Protein AF-A0A378WKS8-F1 (afdb_monomer_lite)

Structure (mmCIF, N/CA/C/O backbone):
data_AF-A0A378WKS8-F1
#
_entry.id   AF-A0A378WKS8-F1
#
loop_
_atom_site.group_PDB
_atom_site.id
_atom_site.type_symbol
_atom_site.label_atom_id
_atom_site.label_alt_id
_atom_site.label_comp_id
_atom_site.label_asym_id
_atom_site.label_entity_id
_atom_site.label_seq_id
_atom_site.pdbx_PDB_ins_code
_atom_site.Cartn_x
_atom_site.Cartn_y
_atom_site.Cartn_z
_atom_site.occupancy
_atom_site.B_iso_or_equiv
_atom_site.auth_seq_id
_atom_site.auth_comp_id
_atom_site.auth_asym_id
_atom_site.auth_atom_id
_atom_site.pdbx_PDB_model_num
ATOM 1 N N . MET A 1 1 ? 14.100 -6.208 22.981 1.00 30.91 1 MET A N 1
ATOM 2 C CA . MET A 1 1 ? 13.612 -4.941 22.393 1.00 30.91 1 MET A CA 1
ATOM 3 C C . MET A 1 1 ? 12.521 -5.282 21.388 1.00 30.91 1 MET A C 1
ATOM 5 O O . MET A 1 1 ? 12.824 -5.808 20.328 1.00 30.91 1 MET A O 1
ATOM 9 N N . SER A 1 2 ? 11.255 -5.134 21.785 1.00 36.53 2 SER A N 1
ATOM 10 C CA . SER A 1 2 ? 10.089 -5.521 20.980 1.00 36.53 2 SER A CA 1
ATOM 11 C C . SER A 1 2 ? 9.908 -4.525 19.835 1.00 36.53 2 SER A C 1
ATOM 13 O O . SER A 1 2 ? 9.781 -3.326 20.074 1.00 36.53 2 SER A O 1
ATOM 15 N N . GLY A 1 3 ? 9.984 -5.009 18.596 1.00 44.66 3 GLY A N 1
ATOM 16 C CA . GLY A 1 3 ? 9.942 -4.193 17.388 1.00 44.66 3 GLY A CA 1
ATOM 17 C C . GLY A 1 3 ? 8.570 -3.566 17.157 1.00 44.66 3 GLY A C 1
ATOM 18 O O . GLY A 1 3 ? 7.752 -4.108 16.421 1.00 44.66 3 GLY A O 1
ATOM 19 N N . THR A 1 4 ? 8.330 -2.389 17.729 1.00 55.72 4 THR A N 1
ATOM 20 C CA . THR A 1 4 ? 7.230 -1.506 17.327 1.00 55.72 4 THR A CA 1
ATOM 21 C C . THR A 1 4 ? 7.653 -0.721 16.088 1.00 55.72 4 THR A C 1
ATOM 23 O O . THR A 1 4 ? 7.913 0.479 16.146 1.00 55.72 4 THR A O 1
ATOM 26 N N . GLY A 1 5 ? 7.798 -1.416 14.958 1.00 71.19 5 GLY A N 1
ATOM 27 C CA . GLY A 1 5 ? 7.975 -0.749 13.672 1.00 71.19 5 GLY A CA 1
ATOM 28 C C . GLY A 1 5 ? 6.732 0.082 13.360 1.00 71.19 5 GLY A C 1
ATOM 29 O O . GLY A 1 5 ? 5.616 -0.418 13.483 1.00 71.19 5 GLY A O 1
ATOM 30 N N . HIS A 1 6 ? 6.914 1.346 12.978 1.00 87.19 6 HIS A N 1
ATOM 31 C CA . HIS A 1 6 ? 5.802 2.220 12.611 1.00 87.19 6 HIS A CA 1
ATOM 32 C C . HIS A 1 6 ? 4.971 1.572 11.477 1.00 87.19 6 HIS A C 1
ATOM 34 O O . HIS A 1 6 ? 5.574 1.093 10.511 1.00 87.19 6 HIS A O 1
ATOM 40 N N . PRO A 1 7 ? 3.622 1.579 11.516 1.00 89.38 7 PRO A N 1
ATOM 41 C CA . PRO A 1 7 ? 2.779 0.901 10.514 1.00 89.38 7 PRO A CA 1
ATOM 42 C C . PRO A 1 7 ? 3.073 1.321 9.067 1.00 89.38 7 PRO A C 1
ATOM 44 O O . PRO A 1 7 ? 2.974 0.524 8.132 1.00 89.38 7 PRO A O 1
ATOM 47 N N . LEU A 1 8 ? 3.498 2.576 8.893 1.00 93.31 8 LEU A N 1
ATOM 48 C CA . LEU A 1 8 ? 3.851 3.163 7.598 1.00 93.31 8 LEU A CA 1
ATOM 49 C C . LEU A 1 8 ? 5.317 2.949 7.177 1.00 93.31 8 LEU A C 1
ATOM 51 O O . LEU A 1 8 ? 5.670 3.299 6.057 1.00 93.31 8 LEU A O 1
ATOM 55 N N . ALA A 1 9 ? 6.178 2.367 8.020 1.00 93.19 9 ALA A N 1
ATOM 56 C CA . ALA A 1 9 ? 7.594 2.186 7.686 1.00 93.19 9 ALA A CA 1
ATOM 57 C C . ALA A 1 9 ? 7.777 1.292 6.453 1.00 93.19 9 ALA A C 1
ATOM 59 O O . ALA A 1 9 ? 8.506 1.633 5.530 1.00 93.19 9 ALA A O 1
ATOM 60 N N . TYR A 1 10 ? 7.066 0.167 6.406 1.00 93.38 10 TYR A N 1
ATOM 61 C CA . TYR A 1 10 ? 7.138 -0.761 5.282 1.00 93.38 10 TYR A CA 1
ATOM 62 C C . TYR A 1 10 ? 6.655 -0.174 3.945 1.00 93.38 10 TYR A C 1
ATOM 64 O O . TYR A 1 10 ? 7.429 -0.234 2.991 1.00 93.38 10 TYR A O 1
ATOM 72 N N . PRO A 1 11 ? 5.447 0.423 3.833 1.00 95.06 11 PRO A N 1
ATOM 73 C CA . PRO A 1 11 ? 5.035 1.026 2.569 1.00 95.06 11 PRO A CA 1
ATOM 74 C C . PRO A 1 11 ? 6.003 2.128 2.119 1.00 95.06 11 PRO A C 1
ATOM 76 O O . PRO A 1 11 ? 6.362 2.161 0.946 1.00 95.06 11 PRO A O 1
ATOM 79 N N . VAL A 1 12 ? 6.524 2.949 3.042 1.00 96.69 12 VAL A N 1
ATOM 80 C CA . VAL A 1 12 ? 7.545 3.963 2.719 1.00 96.69 12 VAL A CA 1
ATOM 81 C C . VAL A 1 12 ? 8.835 3.325 2.196 1.00 96.69 12 VAL A C 1
ATOM 83 O O . VAL A 1 12 ? 9.359 3.772 1.179 1.00 96.69 12 VAL A O 1
ATOM 86 N N . LEU A 1 13 ? 9.327 2.252 2.821 1.00 95.69 13 LEU A N 1
ATOM 87 C CA . LEU A 1 13 ? 10.511 1.532 2.340 1.00 95.69 13 LEU A CA 1
ATOM 88 C C . LEU A 1 13 ? 10.299 0.948 0.939 1.00 95.69 13 LEU A C 1
ATOM 90 O O . LEU A 1 13 ? 11.195 1.043 0.106 1.00 95.69 13 LEU A O 1
ATOM 94 N N . THR A 1 14 ? 9.119 0.393 0.644 1.00 96.31 14 THR A N 1
ATOM 95 C CA . THR A 1 14 ? 8.817 -0.099 -0.711 1.00 96.31 14 THR A CA 1
ATOM 96 C C . THR A 1 14 ? 8.705 1.030 -1.738 1.00 96.31 14 THR A C 1
ATOM 98 O O . THR A 1 14 ? 9.142 0.848 -2.871 1.00 96.31 14 THR A O 1
ATOM 101 N N . THR A 1 15 ? 8.203 2.211 -1.347 1.00 97.94 15 THR A N 1
ATOM 102 C CA . THR A 1 15 ? 8.221 3.418 -2.192 1.00 97.94 15 THR A CA 1
ATOM 103 C C . THR A 1 15 ? 9.656 3.813 -2.522 1.00 97.94 15 THR A C 1
ATOM 105 O O . THR A 1 15 ? 9.988 3.984 -3.691 1.00 97.94 15 THR A O 1
ATOM 108 N N . ILE A 1 16 ? 10.525 3.905 -1.510 1.00 97.94 16 ILE A N 1
ATOM 109 C CA . ILE A 1 16 ? 11.945 4.227 -1.704 1.00 97.94 16 ILE A CA 1
ATOM 110 C C . ILE A 1 16 ? 12.606 3.183 -2.608 1.00 97.94 16 ILE A C 1
ATOM 112 O O . ILE A 1 16 ? 13.285 3.552 -3.559 1.00 97.94 16 ILE A O 1
ATOM 116 N N . GLY A 1 17 ? 12.365 1.891 -2.365 1.00 97.31 17 GLY A N 1
ATOM 117 C CA . GLY A 1 17 ? 12.905 0.806 -3.185 1.00 97.31 17 GLY A CA 1
ATOM 118 C C . GLY A 1 17 ? 12.503 0.914 -4.658 1.00 97.31 17 GLY A C 1
ATOM 119 O O . GLY A 1 17 ? 13.363 0.818 -5.530 1.00 97.31 17 GLY A O 1
ATOM 120 N N . ALA A 1 18 ? 11.226 1.185 -4.947 1.00 97.88 18 ALA A N 1
ATOM 121 C CA . ALA A 1 18 ? 10.752 1.381 -6.317 1.00 97.88 18 ALA A CA 1
ATOM 122 C C . ALA A 1 18 ? 11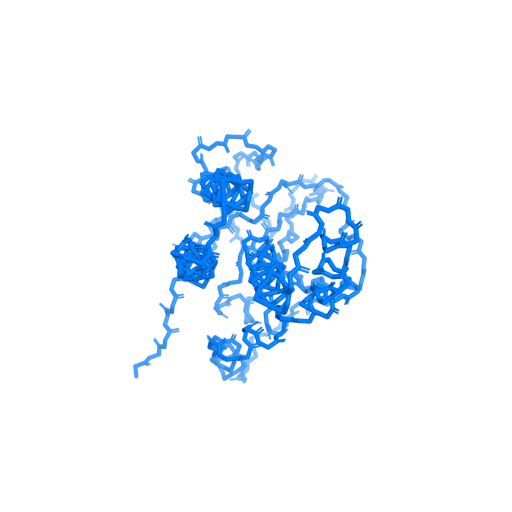.422 2.586 -7.004 1.00 97.88 18 ALA A C 1
ATOM 124 O O . ALA A 1 18 ? 11.809 2.494 -8.169 1.00 97.88 18 ALA A O 1
ATOM 125 N N . LEU A 1 19 ? 11.620 3.692 -6.280 1.00 98.50 19 LEU A N 1
ATOM 126 C CA . LEU A 1 19 ? 12.292 4.885 -6.808 1.00 98.50 19 LEU A CA 1
ATOM 127 C C . LEU A 1 19 ? 13.785 4.654 -7.052 1.00 98.50 19 LEU A C 1
ATOM 129 O O . LEU A 1 19 ? 14.290 5.022 -8.109 1.00 98.50 19 LEU A O 1
ATOM 133 N N . VAL A 1 20 ? 14.480 4.006 -6.114 1.00 98.44 20 VAL A N 1
ATOM 134 C CA . VAL A 1 20 ? 15.895 3.635 -6.268 1.00 98.44 20 VAL A CA 1
ATOM 135 C C . VAL A 1 20 ? 16.080 2.730 -7.481 1.00 98.44 20 VAL A C 1
ATOM 137 O O . VAL A 1 20 ? 17.021 2.928 -8.241 1.00 98.44 20 VAL A O 1
ATOM 140 N N . ILE A 1 21 ? 15.164 1.787 -7.711 1.00 97.94 21 ILE A N 1
ATOM 141 C CA . ILE A 1 21 ? 15.181 0.933 -8.902 1.00 97.94 21 ILE A CA 1
ATOM 142 C C . ILE A 1 21 ? 15.019 1.761 -10.181 1.00 97.94 21 ILE A C 1
ATOM 144 O O . ILE A 1 21 ? 15.776 1.552 -11.125 1.00 97.94 21 ILE A O 1
ATOM 148 N N . CYS A 1 22 ? 14.096 2.729 -10.213 1.00 97.62 22 CYS A N 1
ATOM 149 C CA . CYS A 1 22 ? 13.956 3.615 -11.374 1.00 97.62 22 CYS A CA 1
ATOM 150 C C . CYS A 1 22 ? 15.247 4.411 -11.635 1.00 97.62 22 CYS A C 1
ATOM 152 O O . CYS A 1 22 ? 15.703 4.492 -12.772 1.00 97.62 22 CYS A O 1
ATOM 154 N N . ILE A 1 23 ? 15.871 4.949 -10.582 1.00 97.69 23 ILE A N 1
ATOM 155 C CA . ILE A 1 23 ? 17.130 5.705 -10.674 1.00 97.69 23 ILE A CA 1
ATOM 156 C C . ILE A 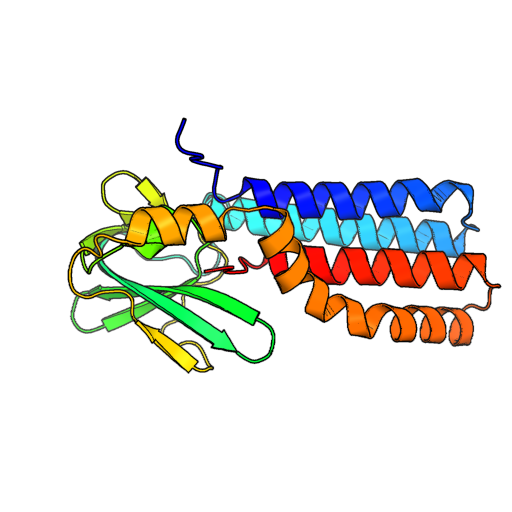1 23 ? 18.285 4.808 -11.138 1.00 97.69 23 ILE A C 1
ATOM 158 O O . ILE A 1 23 ? 19.083 5.228 -11.969 1.00 97.69 23 ILE A O 1
ATOM 162 N N . ALA A 1 24 ? 18.368 3.572 -10.643 1.00 97.50 24 ALA A N 1
ATOM 163 C CA . ALA A 1 24 ? 19.435 2.634 -10.988 1.00 97.50 24 ALA A CA 1
ATOM 164 C C . ALA A 1 24 ? 19.427 2.237 -12.473 1.00 97.50 24 ALA A C 1
ATOM 166 O O . ALA A 1 24 ? 20.484 1.952 -13.031 1.00 97.50 24 ALA A O 1
ATOM 167 N N . TRP A 1 25 ? 18.255 2.241 -13.117 1.00 96.31 25 TRP A N 1
ATOM 168 C CA . TRP A 1 25 ? 18.119 1.949 -14.547 1.00 96.31 25 TRP A CA 1
ATOM 169 C C . TRP A 1 25 ? 18.294 3.170 -15.455 1.00 96.31 25 TRP A C 1
ATOM 171 O O . TRP A 1 25 ? 18.568 2.998 -16.640 1.00 96.31 25 TRP A O 1
ATOM 181 N N . ALA A 1 26 ? 18.204 4.391 -14.919 1.00 95.25 26 ALA A N 1
ATOM 182 C CA . ALA A 1 26 ? 18.303 5.622 -15.703 1.00 95.25 26 ALA A CA 1
ATOM 183 C C . ALA A 1 26 ? 19.601 5.760 -16.535 1.00 95.25 26 ALA A C 1
ATOM 185 O O . ALA A 1 26 ? 19.498 6.202 -17.676 1.00 95.25 26 ALA A O 1
ATOM 186 N N . PRO A 1 27 ? 20.802 5.353 -16.063 1.00 94.94 27 PRO A N 1
ATOM 187 C CA . PRO A 1 27 ? 22.031 5.447 -16.863 1.00 94.94 27 PRO A CA 1
ATOM 188 C C . PRO A 1 27 ? 22.060 4.549 -18.105 1.00 94.94 27 PRO A C 1
ATOM 190 O O . PRO A 1 27 ? 22.881 4.764 -18.992 1.00 94.94 27 PRO A O 1
ATOM 193 N N . PHE A 1 28 ? 21.202 3.527 -18.156 1.00 91.19 28 PHE A N 1
ATOM 194 C CA . PHE A 1 28 ? 21.120 2.573 -19.265 1.00 91.19 28 PHE A CA 1
ATOM 195 C C . PHE A 1 28 ? 19.962 2.882 -20.220 1.00 91.19 28 PHE A C 1
ATOM 197 O O . PHE A 1 28 ? 19.776 2.157 -21.196 1.00 91.19 28 PHE A O 1
ATOM 204 N N . ALA A 1 29 ? 19.176 3.917 -19.915 1.00 91.50 29 ALA A N 1
ATOM 205 C CA . ALA A 1 29 ? 17.964 4.264 -20.630 1.00 91.50 29 ALA A CA 1
ATOM 206 C C . ALA A 1 29 ? 18.247 5.212 -21.805 1.00 91.50 29 ALA A C 1
ATOM 208 O O . ALA A 1 29 ? 18.979 6.193 -21.662 1.00 91.50 29 ALA A O 1
ATOM 209 N N . ASP A 1 30 ? 17.615 4.957 -22.950 1.00 92.12 30 ASP A N 1
ATOM 210 C CA . ASP A 1 30 ? 17.441 5.984 -23.984 1.00 92.12 30 ASP A CA 1
ATOM 211 C C . ASP A 1 30 ? 16.407 7.047 -23.547 1.00 92.12 30 ASP A C 1
ATOM 213 O O . ASP A 1 30 ? 15.859 7.000 -22.442 1.00 92.12 30 ASP A O 1
ATOM 217 N N . SER A 1 31 ? 16.131 8.045 -24.393 1.00 93.25 31 SER A N 1
ATOM 218 C CA . SER A 1 31 ? 15.222 9.142 -24.032 1.00 93.25 31 SER A CA 1
ATOM 219 C C . SER A 1 31 ? 13.783 8.690 -23.764 1.00 93.25 31 SER A C 1
ATOM 221 O O . SER A 1 31 ? 13.120 9.265 -22.900 1.00 93.25 31 SER A O 1
ATOM 223 N N . GLU A 1 32 ? 13.294 7.674 -24.478 1.00 91.31 32 GLU A N 1
ATOM 224 C CA . GLU A 1 32 ? 11.940 7.145 -24.285 1.00 91.31 32 GLU A CA 1
ATOM 225 C C . GLU A 1 32 ? 11.853 6.342 -22.982 1.00 91.31 32 GLU A C 1
ATOM 227 O O . GLU A 1 32 ? 10.963 6.565 -22.156 1.00 91.31 32 GLU A O 1
ATOM 232 N N . GLN A 1 33 ? 12.833 5.472 -22.741 1.00 93.06 33 GLN A N 1
ATOM 233 C CA . GLN A 1 33 ? 12.947 4.696 -21.510 1.00 93.06 33 GLN A CA 1
ATOM 234 C C . GLN A 1 33 ? 13.119 5.606 -20.289 1.00 93.06 33 GLN A C 1
ATOM 236 O O . GLN A 1 33 ? 12.498 5.371 -19.252 1.00 93.06 33 GLN A O 1
ATOM 241 N N . LEU A 1 34 ? 13.896 6.686 -20.401 1.00 95.31 34 LEU A N 1
ATOM 242 C CA . LEU A 1 34 ? 14.075 7.651 -19.319 1.00 95.31 34 LEU A CA 1
ATOM 243 C C . LEU A 1 34 ? 12.765 8.381 -18.998 1.00 95.31 34 LEU A C 1
ATOM 245 O O . LEU A 1 34 ? 12.418 8.532 -17.824 1.00 95.31 34 LEU A O 1
ATOM 249 N N . ALA A 1 35 ? 12.011 8.791 -20.023 1.00 94.75 35 ALA A N 1
ATOM 250 C CA . ALA A 1 35 ? 10.694 9.397 -19.843 1.00 94.75 35 ALA A CA 1
ATOM 251 C C . ALA A 1 35 ? 9.716 8.429 -19.158 1.00 94.75 35 ALA A C 1
ATOM 253 O O . ALA A 1 35 ? 8.982 8.829 -18.252 1.00 94.75 35 ALA A O 1
ATOM 254 N N . MET A 1 36 ? 9.751 7.143 -19.519 1.00 93.56 36 MET A N 1
ATOM 255 C CA . MET A 1 36 ? 8.977 6.105 -18.838 1.00 93.56 36 MET A CA 1
ATOM 256 C C . MET A 1 36 ? 9.384 5.957 -17.366 1.00 93.56 36 MET A C 1
ATOM 258 O O . MET A 1 36 ? 8.512 5.951 -16.496 1.00 93.56 36 MET A O 1
ATOM 262 N N . LEU A 1 37 ? 10.680 5.834 -17.065 1.00 96.94 37 LEU A N 1
ATOM 263 C CA . LEU A 1 37 ? 11.170 5.709 -15.687 1.00 96.94 37 LEU A CA 1
ATOM 264 C C . LEU A 1 37 ? 10.733 6.911 -14.842 1.00 96.94 37 LEU A C 1
ATOM 266 O O . LEU A 1 37 ? 10.263 6.738 -13.715 1.00 96.94 37 LEU A O 1
ATOM 270 N N . ALA A 1 38 ? 10.815 8.119 -15.406 1.00 97.94 38 ALA A N 1
ATOM 271 C CA . ALA A 1 38 ? 10.329 9.337 -14.770 1.00 97.94 38 ALA A CA 1
ATOM 272 C C . ALA A 1 38 ? 8.810 9.297 -14.538 1.00 97.94 38 ALA A C 1
ATOM 274 O O . ALA A 1 38 ? 8.348 9.631 -13.448 1.00 97.94 38 ALA A O 1
ATOM 275 N N . ALA A 1 39 ? 8.024 8.837 -15.516 1.00 97.69 39 ALA A N 1
ATOM 276 C CA . ALA A 1 39 ? 6.578 8.698 -15.372 1.00 97.69 39 ALA A CA 1
ATOM 277 C C . ALA A 1 39 ? 6.201 7.702 -14.261 1.00 97.69 39 ALA A C 1
ATOM 279 O O . ALA A 1 39 ? 5.360 8.014 -13.415 1.00 97.69 39 ALA A O 1
ATOM 280 N N . VAL A 1 40 ? 6.855 6.536 -14.207 1.00 98.06 40 VAL A N 1
ATOM 281 C CA . VAL A 1 40 ? 6.648 5.543 -13.140 1.00 98.06 40 VAL A CA 1
ATOM 282 C C . VAL A 1 40 ? 7.027 6.127 -11.780 1.00 98.06 40 VAL A C 1
ATOM 284 O O . VAL A 1 40 ? 6.236 6.038 -10.840 1.00 98.06 40 VAL A O 1
ATOM 287 N N . ALA A 1 41 ? 8.184 6.787 -11.672 1.00 98.44 41 ALA A N 1
ATOM 288 C CA . ALA A 1 41 ? 8.614 7.440 -10.439 1.00 98.44 41 ALA A CA 1
ATOM 289 C C . ALA A 1 41 ? 7.610 8.510 -9.971 1.00 98.44 41 ALA A C 1
ATOM 291 O O . ALA A 1 41 ? 7.256 8.551 -8.790 1.00 98.44 41 ALA A O 1
ATOM 292 N N . CYS A 1 42 ? 7.079 9.321 -10.890 1.00 98.69 42 CYS A N 1
ATOM 293 C CA . CYS A 1 42 ? 6.025 10.295 -10.607 1.00 98.69 42 CYS A CA 1
ATOM 294 C C . CYS A 1 42 ? 4.748 9.628 -10.086 1.00 98.69 42 CYS A C 1
ATOM 296 O O . CYS A 1 42 ? 4.210 10.062 -9.069 1.00 98.69 42 CYS A O 1
ATOM 298 N N . VAL A 1 43 ? 4.276 8.550 -10.722 1.00 98.56 43 VAL A N 1
ATOM 299 C CA . VAL A 1 43 ? 3.104 7.792 -10.245 1.00 98.56 43 VAL A CA 1
ATOM 300 C C . VAL A 1 43 ? 3.348 7.243 -8.841 1.00 98.56 43 VAL A C 1
ATOM 302 O O . VAL A 1 43 ? 2.489 7.383 -7.967 1.00 98.56 43 VAL A O 1
ATOM 305 N N . VAL A 1 44 ? 4.528 6.664 -8.603 1.00 98.56 44 VAL A N 1
ATOM 306 C CA . VAL A 1 44 ? 4.923 6.126 -7.297 1.00 98.56 44 VAL A CA 1
ATOM 307 C C . VAL A 1 44 ? 4.905 7.215 -6.226 1.00 98.56 44 VAL A C 1
ATOM 309 O O . VAL A 1 44 ? 4.312 7.016 -5.162 1.00 98.56 44 VAL A O 1
ATOM 312 N N . LEU A 1 45 ? 5.493 8.379 -6.505 1.00 98.50 45 LEU A N 1
ATOM 313 C CA . LEU A 1 45 ? 5.539 9.515 -5.583 1.00 98.50 45 LEU A CA 1
ATOM 314 C C . LEU A 1 45 ? 4.152 10.091 -5.306 1.00 98.50 45 LEU A C 1
ATOM 316 O O . LEU A 1 45 ? 3.759 10.199 -4.145 1.00 98.50 45 LEU A O 1
ATOM 320 N N . LEU A 1 46 ? 3.395 10.423 -6.353 1.00 98.38 46 LEU A N 1
ATOM 321 C CA . LEU A 1 46 ? 2.083 11.057 -6.228 1.00 98.38 46 LEU A CA 1
ATOM 322 C C . LEU A 1 46 ? 1.094 10.139 -5.515 1.00 98.38 46 LEU A C 1
ATOM 324 O O . LEU A 1 46 ? 0.408 10.566 -4.584 1.00 98.38 46 LEU A O 1
ATOM 328 N N . TYR A 1 47 ? 1.051 8.860 -5.897 1.00 98.12 47 TYR A N 1
ATOM 329 C CA . TYR A 1 47 ? 0.163 7.909 -5.245 1.00 98.12 47 TYR A CA 1
ATOM 330 C C . TYR A 1 47 ? 0.597 7.643 -3.803 1.00 98.12 47 TYR A C 1
ATOM 332 O O . TYR A 1 47 ? -0.253 7.641 -2.918 1.00 98.12 47 TYR A O 1
ATOM 340 N N . SER A 1 48 ? 1.897 7.491 -3.525 1.00 98.19 48 SER A N 1
ATOM 341 C CA . SER A 1 48 ? 2.377 7.333 -2.143 1.00 98.19 48 SER A CA 1
ATOM 342 C C . SER A 1 48 ? 2.034 8.551 -1.288 1.00 98.19 48 SER A C 1
ATOM 344 O O . SER A 1 48 ? 1.488 8.393 -0.200 1.00 98.19 48 SER A O 1
ATOM 346 N N . GLY A 1 49 ? 2.280 9.761 -1.795 1.00 97.69 49 GLY A N 1
ATOM 347 C CA . GLY A 1 49 ? 1.949 11.014 -1.120 1.00 97.69 49 GLY A CA 1
ATOM 348 C C . GLY A 1 49 ? 0.458 11.123 -0.816 1.00 97.69 49 GLY A C 1
ATOM 349 O O . GLY A 1 49 ? 0.084 11.342 0.334 1.00 97.69 49 GLY A O 1
ATOM 350 N N . PHE A 1 50 ? -0.403 10.860 -1.804 1.00 96.69 50 PHE A N 1
ATOM 351 C CA . PHE A 1 50 ? -1.854 10.816 -1.608 1.00 96.69 50 PHE A CA 1
ATOM 352 C C . PHE A 1 50 ? -2.257 9.803 -0.527 1.00 96.69 50 PHE A C 1
ATOM 354 O O . PHE A 1 50 ? -3.035 10.109 0.376 1.00 96.69 50 PHE A O 1
ATOM 361 N N . ARG A 1 51 ? -1.701 8.590 -0.583 1.00 96.19 51 ARG A N 1
ATOM 362 C CA . ARG A 1 51 ? -2.010 7.503 0.354 1.00 96.19 51 ARG A CA 1
ATOM 363 C C . ARG A 1 51 ? -1.567 7.814 1.778 1.00 96.19 51 ARG A C 1
ATOM 365 O O . ARG A 1 51 ? -2.294 7.482 2.712 1.00 96.19 51 ARG A O 1
ATOM 372 N N . LEU A 1 52 ? -0.417 8.461 1.947 1.00 95.75 52 LEU A N 1
ATOM 373 C CA . LEU A 1 52 ? 0.063 8.931 3.243 1.00 95.75 52 LEU A CA 1
ATOM 374 C C . LEU A 1 52 ? -0.780 10.107 3.749 1.00 95.75 52 LEU A C 1
ATOM 376 O O . LEU A 1 52 ? -1.168 10.111 4.912 1.00 95.75 52 LEU A O 1
ATOM 380 N N . ALA A 1 53 ? -1.153 11.053 2.887 1.00 94.38 53 ALA A N 1
ATOM 381 C CA . ALA A 1 53 ? -2.012 12.171 3.267 1.00 94.38 53 ALA A CA 1
ATOM 382 C C . ALA A 1 53 ? -3.396 11.700 3.755 1.00 94.38 53 ALA A C 1
ATOM 384 O O . ALA A 1 53 ? -3.898 12.208 4.757 1.00 94.38 53 ALA A O 1
ATOM 385 N N . VAL A 1 54 ? -3.978 10.678 3.114 1.00 93.25 54 VAL A N 1
ATOM 386 C CA . VAL A 1 54 ? -5.192 9.999 3.606 1.00 93.25 54 VAL A CA 1
ATOM 387 C C . VAL A 1 54 ? -4.931 9.304 4.945 1.00 93.25 54 VAL A C 1
ATOM 389 O O . VAL A 1 54 ? -5.722 9.450 5.873 1.00 93.25 54 VAL A O 1
ATOM 392 N N . ALA A 1 55 ? -3.810 8.589 5.083 1.00 93.12 55 ALA A N 1
ATOM 393 C CA . ALA A 1 55 ? -3.453 7.881 6.315 1.00 93.12 55 ALA A CA 1
ATOM 394 C C . ALA A 1 55 ? -3.339 8.817 7.528 1.00 93.12 55 ALA A C 1
ATOM 396 O O . ALA A 1 55 ? -3.778 8.470 8.624 1.00 93.12 55 ALA A O 1
ATOM 397 N N . PHE A 1 56 ? -2.774 10.008 7.320 1.00 91.44 56 PHE A N 1
ATOM 398 C CA . PHE A 1 56 ? -2.628 11.046 8.338 1.00 91.44 56 PHE A CA 1
ATOM 399 C C . PHE A 1 56 ? -3.878 11.921 8.513 1.00 91.44 56 PHE A C 1
ATOM 401 O O . PHE A 1 56 ? -3.875 12.792 9.383 1.00 91.44 56 PHE A O 1
ATOM 408 N N . GLY A 1 57 ? -4.948 11.689 7.746 1.00 87.94 57 GLY A N 1
ATOM 409 C CA . GLY A 1 57 ? -6.178 12.484 7.806 1.00 87.94 57 GLY A CA 1
ATOM 410 C C . GLY A 1 57 ? -6.033 13.911 7.263 1.00 87.94 57 GLY A C 1
ATOM 411 O O . GLY A 1 57 ? -6.898 14.738 7.513 1.00 87.94 57 GLY A O 1
ATOM 412 N N . VAL A 1 58 ? -4.957 14.205 6.525 1.00 89.88 58 VAL A N 1
ATOM 413 C CA . VAL A 1 58 ? -4.720 15.516 5.890 1.00 89.88 58 VAL A CA 1
ATOM 414 C C . VAL A 1 58 ? -5.668 15.719 4.707 1.00 89.88 58 VAL A C 1
ATOM 416 O O . VAL A 1 58 ? -6.129 16.828 4.458 1.00 89.88 58 VAL A O 1
ATOM 419 N N . VAL A 1 59 ? -5.978 14.639 3.982 1.00 87.69 59 VAL A N 1
ATOM 420 C CA . VAL A 1 59 ? -6.930 14.653 2.865 1.00 87.69 59 VAL A CA 1
ATOM 421 C C . VAL A 1 59 ? -8.233 13.975 3.303 1.00 87.69 59 VAL A C 1
ATOM 423 O O . VAL A 1 59 ? -8.208 12.778 3.614 1.00 87.69 59 VAL A O 1
ATOM 426 N N . PRO A 1 60 ? -9.381 14.682 3.290 1.00 81.62 60 PRO A N 1
ATOM 427 C CA . PRO A 1 60 ? -10.673 14.134 3.694 1.00 81.62 60 PRO A CA 1
ATOM 428 C C . PRO A 1 60 ? -11.262 13.246 2.587 1.00 81.62 60 PRO A C 1
ATOM 430 O O . PRO A 1 60 ? -12.199 13.610 1.880 1.00 81.62 60 PRO A O 1
ATOM 433 N N . TRP A 1 61 ? -10.693 12.054 2.404 1.00 84.56 61 TRP A N 1
ATOM 434 C CA . TRP A 1 61 ? -11.155 11.096 1.402 1.00 84.56 61 TRP A CA 1
ATOM 435 C C . TRP A 1 61 ? -12.064 10.031 2.019 1.00 84.56 61 TRP A C 1
ATOM 437 O O . TRP A 1 61 ? -11.577 9.016 2.519 1.00 84.56 61 TRP A O 1
ATOM 447 N N . ARG A 1 62 ? -13.390 10.236 1.938 1.00 84.25 62 ARG A N 1
ATOM 448 C CA . ARG A 1 62 ? -14.419 9.293 2.435 1.00 84.25 62 ARG A CA 1
ATOM 449 C C . ARG A 1 62 ? -14.096 8.808 3.854 1.00 84.25 62 ARG A C 1
ATOM 451 O O . ARG A 1 62 ? -13.843 7.624 4.084 1.00 84.25 62 ARG A O 1
ATOM 458 N N . THR A 1 63 ? -14.030 9.771 4.762 1.00 85.56 63 THR A N 1
ATOM 459 C CA . THR A 1 63 ? -13.589 9.619 6.147 1.00 85.56 63 THR A CA 1
ATOM 460 C C . THR A 1 63 ? -14.702 9.126 7.070 1.00 85.56 63 THR A C 1
ATOM 462 O O . THR A 1 63 ? -15.879 9.068 6.701 1.00 85.56 63 THR A O 1
ATOM 465 N N . LEU A 1 64 ? -14.318 8.745 8.291 1.00 86.62 64 LEU A N 1
ATOM 466 C CA . LEU A 1 64 ? -15.270 8.454 9.357 1.00 86.62 64 LEU A CA 1
ATOM 467 C C . LEU A 1 64 ? -15.843 9.751 9.940 1.00 86.62 64 LEU A C 1
ATOM 469 O O . LEU A 1 64 ? -15.097 10.723 10.078 1.00 86.62 64 LEU A O 1
ATOM 473 N N . PRO A 1 65 ? -17.134 9.764 10.310 1.00 88.38 65 PRO A N 1
ATOM 474 C CA . PRO A 1 65 ? -17.695 10.846 11.100 1.00 88.38 65 PRO A CA 1
ATOM 475 C C . PRO A 1 65 ? -17.102 10.820 12.513 1.00 88.38 65 PRO A C 1
ATOM 477 O O . PRO A 1 65 ? -16.706 9.759 13.007 1.00 88.38 65 PRO A O 1
ATOM 480 N N . ALA A 1 66 ? -17.070 11.988 13.152 1.00 91.75 66 ALA A N 1
ATOM 481 C CA . ALA A 1 66 ? -16.601 12.111 14.521 1.00 91.75 66 ALA A CA 1
ATOM 482 C C . ALA A 1 66 ? -17.520 11.343 15.486 1.00 91.75 66 ALA A C 1
ATOM 484 O O . ALA A 1 66 ? -18.745 11.458 15.398 1.00 91.75 66 ALA A O 1
ATOM 485 N N . GLY A 1 67 ? -16.944 10.563 16.401 1.00 92.88 67 GLY A N 1
ATOM 486 C CA . GLY A 1 67 ? -17.705 9.867 17.440 1.00 92.88 67 GLY A CA 1
ATOM 487 C C . GLY A 1 67 ? -17.044 8.599 17.969 1.00 92.88 67 GLY A C 1
ATOM 488 O O . GLY A 1 67 ? -15.942 8.228 17.559 1.00 92.88 67 GLY A O 1
ATOM 489 N N . THR A 1 68 ? -17.746 7.927 18.880 1.00 95.00 68 THR A N 1
ATOM 490 C CA . THR A 1 68 ? -17.320 6.648 19.457 1.00 95.00 68 THR A CA 1
ATOM 491 C C . THR A 1 68 ? -17.949 5.486 18.698 1.00 95.00 68 THR A C 1
ATOM 493 O O . THR A 1 68 ? -19.152 5.474 18.417 1.00 95.00 68 THR A O 1
ATOM 496 N N . PHE A 1 69 ? -17.122 4.499 18.369 1.00 95.94 69 PHE A N 1
ATOM 497 C CA . PHE A 1 69 ? -17.515 3.296 17.649 1.00 95.94 69 PHE A CA 1
ATOM 498 C C . PHE A 1 69 ? -17.043 2.066 18.403 1.00 95.94 69 PHE A C 1
ATOM 500 O O . PHE A 1 69 ? -15.929 2.039 18.926 1.00 95.94 69 PHE A O 1
ATOM 507 N N . ARG A 1 70 ? -17.861 1.017 18.387 1.00 95.44 70 ARG A N 1
ATOM 508 C CA . ARG A 1 70 ? -17.386 -0.316 18.735 1.00 95.44 70 ARG A CA 1
ATOM 509 C C . ARG A 1 70 ? -16.597 -0.858 17.556 1.00 95.44 70 ARG A C 1
ATOM 511 O O . ARG A 1 70 ? -17.093 -0.824 16.432 1.00 95.44 70 ARG A O 1
ATOM 518 N N . VAL A 1 71 ? -15.374 -1.308 17.800 1.00 95.06 71 VAL A N 1
ATOM 519 C CA . VAL A 1 71 ? -14.468 -1.773 16.755 1.00 95.06 71 VAL A CA 1
ATOM 520 C C . VAL A 1 71 ? -14.002 -3.185 17.003 1.00 95.06 71 VAL A C 1
ATOM 522 O O . VAL A 1 71 ? -13.607 -3.539 18.112 1.00 95.06 71 VAL A O 1
ATOM 525 N N . LYS A 1 72 ? -13.951 -3.964 15.930 1.00 94.38 72 LYS A N 1
ATOM 526 C CA . LYS A 1 72 ? -13.154 -5.187 15.866 1.00 94.38 72 LYS A CA 1
ATOM 527 C C . LYS A 1 72 ? -12.314 -5.174 14.600 1.00 94.38 72 LYS A C 1
ATOM 529 O O . LYS A 1 72 ? -12.692 -4.582 13.586 1.00 94.38 72 LYS A O 1
ATOM 534 N N . ARG A 1 73 ? -11.159 -5.832 14.652 1.00 94.56 73 ARG A N 1
ATOM 535 C CA . ARG A 1 73 ? -10.382 -6.088 13.444 1.00 94.56 73 ARG A CA 1
ATOM 536 C C . ARG A 1 73 ? -10.949 -7.288 12.705 1.00 94.56 73 ARG A C 1
ATOM 538 O O . ARG A 1 73 ? -11.231 -8.321 13.302 1.00 94.56 73 ARG A O 1
ATOM 545 N N . VAL A 1 74 ? -10.992 -7.157 11.389 1.00 94.69 74 VAL A N 1
ATOM 546 C CA . VAL A 1 74 ? -11.249 -8.246 10.460 1.00 94.69 74 VAL A CA 1
ATOM 547 C C . VAL A 1 74 ? -10.116 -8.278 9.443 1.00 94.69 74 VAL A C 1
ATOM 549 O O . VAL A 1 74 ? -9.798 -7.265 8.815 1.00 94.69 74 VAL A O 1
ATOM 552 N N . ARG A 1 75 ? -9.485 -9.439 9.267 1.00 94.88 75 ARG A N 1
ATOM 553 C CA . ARG A 1 75 ? -8.547 -9.658 8.165 1.00 94.88 75 ARG A CA 1
ATOM 554 C C . ARG A 1 75 ? -9.334 -10.130 6.951 1.00 94.88 75 ARG A C 1
ATOM 556 O O . ARG A 1 75 ? -10.047 -11.126 7.002 1.00 94.88 75 ARG A O 1
ATOM 563 N N . GLN A 1 76 ? -9.184 -9.424 5.845 1.00 95.38 76 GLN A N 1
ATOM 564 C CA . GLN A 1 76 ? -9.827 -9.738 4.580 1.00 95.38 76 GLN A CA 1
ATOM 565 C C . GLN A 1 76 ? -8.807 -10.349 3.626 1.00 95.38 76 GLN A C 1
ATOM 567 O O . GLN A 1 76 ? -7.778 -9.740 3.352 1.00 95.38 76 GLN A O 1
ATOM 572 N N . GLN A 1 77 ? -9.121 -11.521 3.080 1.00 93.44 77 GLN A N 1
ATOM 573 C CA . GLN A 1 77 ? -8.338 -12.186 2.047 1.00 93.44 77 GLN A CA 1
ATOM 574 C C . GLN A 1 77 ? -9.127 -12.210 0.734 1.00 93.44 77 GLN A C 1
ATOM 576 O O . GLN A 1 77 ? -10.206 -12.797 0.644 1.00 93.44 77 GLN A O 1
ATOM 581 N N . ASN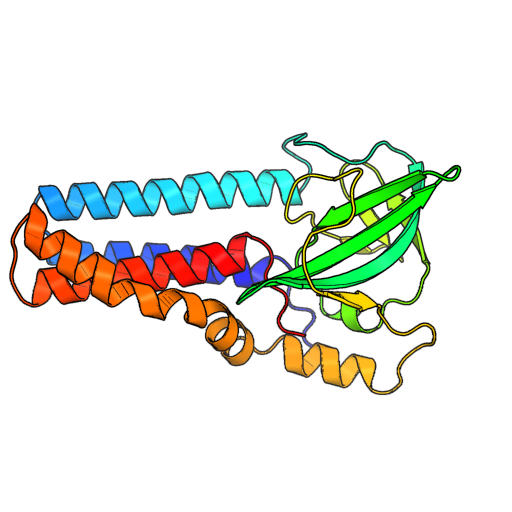 A 1 78 ? -8.582 -11.588 -0.309 1.00 91.38 78 ASN A N 1
ATOM 582 C CA . ASN A 1 78 ? -9.160 -11.585 -1.649 1.00 91.38 78 ASN A CA 1
ATOM 583 C C . ASN A 1 78 ? -8.063 -11.794 -2.694 1.00 91.38 78 ASN A C 1
ATOM 585 O O . ASN A 1 78 ? -7.224 -10.918 -2.923 1.00 91.38 78 ASN A O 1
ATOM 589 N N . ARG A 1 79 ? -8.095 -12.962 -3.346 1.00 89.06 79 ARG A N 1
ATOM 590 C CA . ARG A 1 79 ? -7.054 -13.424 -4.276 1.00 89.06 79 ARG A CA 1
ATOM 591 C C . ARG A 1 79 ? -5.679 -13.390 -3.591 1.00 89.06 79 ARG A C 1
ATOM 593 O O . ARG A 1 79 ? -5.519 -13.989 -2.533 1.00 89.06 79 ARG A O 1
ATOM 600 N N . LEU A 1 80 ? -4.715 -12.678 -4.174 1.00 87.44 80 LEU A N 1
ATOM 601 C CA . LEU A 1 80 ? -3.343 -12.546 -3.675 1.00 87.44 80 LEU A CA 1
ATOM 602 C C . LEU A 1 80 ? -3.173 -11.392 -2.668 1.00 87.44 80 LEU A C 1
ATOM 604 O O . LEU A 1 80 ? -2.056 -11.107 -2.253 1.00 87.44 80 LEU A O 1
ATOM 608 N N . LEU A 1 81 ? -4.254 -10.694 -2.295 1.00 87.25 81 LEU A N 1
ATOM 609 C CA . LEU A 1 81 ? -4.203 -9.597 -1.327 1.00 87.25 81 LEU A CA 1
ATOM 610 C C . LEU A 1 81 ? -4.849 -10.002 -0.011 1.00 87.25 81 LEU A C 1
ATOM 612 O O . LEU A 1 81 ? -5.989 -10.465 0.026 1.00 87.25 81 LEU A O 1
ATOM 616 N N . SER A 1 82 ? -4.131 -9.720 1.068 1.00 92.88 82 SER A N 1
ATOM 617 C CA . SER A 1 82 ? -4.655 -9.697 2.428 1.00 92.88 82 SER A CA 1
ATOM 618 C C . SER A 1 82 ? -4.636 -8.259 2.943 1.00 92.88 82 SER A C 1
ATOM 620 O O . SER A 1 82 ? -3.690 -7.519 2.657 1.00 92.88 82 SER A O 1
ATOM 622 N N . ARG A 1 83 ? -5.682 -7.832 3.658 1.00 94.62 83 ARG A N 1
ATOM 623 C CA . ARG A 1 83 ? -5.783 -6.493 4.260 1.00 94.62 83 ARG A CA 1
ATOM 624 C C . ARG A 1 83 ? -6.433 -6.532 5.627 1.00 94.62 83 ARG A C 1
ATOM 626 O O . ARG A 1 83 ? -7.387 -7.270 5.849 1.00 94.62 83 ARG A O 1
ATOM 633 N N . SER A 1 84 ? -5.978 -5.637 6.493 1.00 95.50 84 SER A N 1
ATOM 634 C CA . SER A 1 84 ? -6.654 -5.331 7.747 1.00 95.50 84 SER A CA 1
ATOM 635 C C . SER A 1 84 ? -7.794 -4.343 7.517 1.00 95.50 84 SER A C 1
ATOM 637 O O . SER A 1 84 ? -7.614 -3.284 6.911 1.00 95.50 84 SER A O 1
ATOM 639 N N . TRP A 1 85 ? -8.954 -4.678 8.062 1.00 96.12 85 TRP A N 1
ATOM 640 C CA . TRP A 1 85 ? -10.124 -3.819 8.143 1.00 96.12 85 TRP A CA 1
ATOM 641 C C . TRP A 1 85 ? -10.544 -3.659 9.598 1.00 96.12 85 TRP A C 1
ATOM 643 O O . TRP A 1 85 ? -10.365 -4.562 10.414 1.00 96.12 85 TRP A O 1
ATOM 653 N N . LEU A 1 86 ? -11.118 -2.505 9.908 1.00 95.81 86 LEU A N 1
ATOM 654 C CA . LEU A 1 86 ? -11.902 -2.299 11.113 1.00 95.81 86 LEU A CA 1
ATOM 655 C C . LEU A 1 86 ? -13.373 -2.371 10.736 1.00 95.81 86 LEU A C 1
ATOM 657 O O . LEU A 1 86 ? -13.826 -1.613 9.874 1.00 95.81 86 LEU A O 1
ATOM 661 N N . GLU A 1 87 ? -14.093 -3.268 11.393 1.00 96.31 87 GLU A N 1
ATOM 662 C CA . GLU A 1 87 ? -15.547 -3.236 11.437 1.00 96.31 87 GLU A CA 1
ATOM 663 C C . GLU A 1 87 ? -15.942 -2.284 12.568 1.00 96.31 87 GLU A C 1
ATOM 665 O O . GLU A 1 87 ? -15.590 -2.514 13.724 1.00 96.31 87 GLU A O 1
ATOM 670 N N . LEU A 1 88 ? -16.595 -1.179 12.215 1.00 95.69 88 LEU A N 1
ATOM 671 C CA . LEU A 1 88 ? -16.991 -0.098 13.112 1.00 95.69 88 LEU A CA 1
ATOM 672 C C . LEU A 1 88 ? -18.508 -0.080 13.230 1.00 95.69 88 LEU A C 1
ATOM 674 O O . LEU A 1 88 ? -19.194 0.200 12.248 1.00 95.69 88 LEU A O 1
ATOM 678 N N . THR A 1 89 ? -19.030 -0.296 14.429 1.00 94.88 89 THR A N 1
ATOM 679 C CA . THR A 1 89 ? -20.472 -0.321 14.678 1.00 94.88 89 THR A CA 1
ATOM 680 C C . THR A 1 89 ? -20.869 0.804 15.628 1.00 94.88 89 THR A C 1
ATOM 682 O O . THR A 1 89 ? -20.286 0.970 16.700 1.00 94.88 89 THR A O 1
ATOM 685 N N . SER A 1 90 ? -21.863 1.599 15.226 1.00 93.56 90 SER A N 1
ATOM 686 C CA . SER A 1 90 ? -22.470 2.647 16.056 1.00 93.56 90 SER A CA 1
ATOM 687 C C . SER A 1 90 ? -23.922 2.882 15.637 1.00 93.56 90 SER A C 1
ATOM 689 O O . SER A 1 90 ? -24.228 2.933 14.444 1.00 93.56 90 SER A O 1
ATOM 691 N N . GLY A 1 91 ? -24.836 2.974 16.609 1.00 88.00 91 GLY A N 1
ATOM 692 C CA . GLY A 1 91 ? -26.261 3.230 16.353 1.00 88.00 91 GLY A CA 1
ATOM 693 C C . GLY A 1 91 ? -26.921 2.234 15.387 1.00 88.00 91 GLY A C 1
ATOM 694 O O . GLY A 1 91 ? -27.723 2.637 14.548 1.00 88.00 91 GLY A O 1
ATOM 695 N N . GLY A 1 92 ? -26.529 0.955 15.437 1.00 87.19 92 GLY A N 1
ATOM 696 C CA . GLY A 1 92 ? -27.045 -0.099 14.552 1.00 87.19 92 GLY A CA 1
ATOM 697 C C . GLY A 1 92 ? -26.536 -0.047 13.105 1.00 87.19 92 GLY A C 1
ATOM 698 O O . GLY A 1 92 ? -26.979 -0.842 12.281 1.00 87.19 92 GLY A O 1
ATOM 699 N N . ARG A 1 93 ? -25.612 0.865 12.775 1.00 92.12 93 ARG A N 1
ATOM 700 C CA . ARG A 1 93 ? -24.955 0.932 11.464 1.00 92.12 93 ARG A CA 1
ATOM 701 C C . ARG A 1 93 ? -23.524 0.424 11.561 1.00 92.12 93 ARG A C 1
ATOM 703 O O . ARG A 1 93 ? -22.798 0.805 12.479 1.00 92.12 93 ARG A O 1
ATOM 710 N N . THR A 1 94 ? -23.118 -0.356 10.566 1.00 94.69 94 THR A N 1
ATOM 711 C CA . THR A 1 94 ? -21.755 -0.877 10.436 1.00 94.69 94 THR A CA 1
ATOM 712 C C . THR A 1 94 ? -21.036 -0.186 9.285 1.00 94.69 94 THR A C 1
ATOM 714 O O . THR A 1 94 ? -21.584 -0.031 8.195 1.00 94.69 94 THR A O 1
ATOM 717 N N . ARG A 1 95 ? -19.797 0.235 9.530 1.00 95.56 95 ARG A N 1
ATOM 718 C CA . ARG A 1 95 ? -18.887 0.805 8.537 1.00 95.56 95 ARG A CA 1
ATOM 719 C C . ARG A 1 95 ? -17.567 0.054 8.550 1.00 95.56 95 ARG A C 1
ATOM 721 O O . ARG A 1 95 ? -17.148 -0.477 9.570 1.00 95.56 95 ARG A O 1
ATOM 728 N N . TRP A 1 96 ? -16.888 0.068 7.418 1.00 96.00 96 TRP A N 1
ATOM 729 C CA . TRP A 1 96 ? -15.659 -0.675 7.193 1.00 96.00 96 TRP A CA 1
ATOM 730 C C . TRP A 1 96 ? -14.536 0.290 6.837 1.00 96.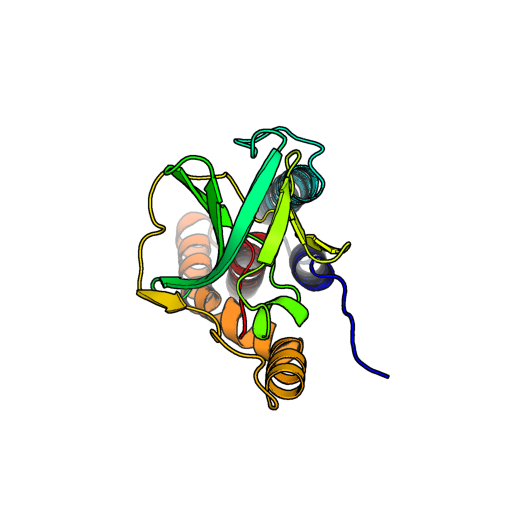00 96 TRP A C 1
ATOM 732 O O . TRP A 1 96 ? -14.590 0.951 5.797 1.00 96.00 96 TRP A O 1
ATOM 742 N N . LEU A 1 97 ? -13.516 0.377 7.689 1.00 95.44 97 LEU A N 1
ATOM 743 C CA . LEU A 1 97 ? -12.331 1.208 7.461 1.00 95.44 97 LEU A CA 1
ATOM 744 C C . LEU A 1 97 ? -11.126 0.304 7.174 1.00 95.44 97 LEU A C 1
ATOM 746 O O . LEU A 1 97 ? -10.691 -0.417 8.073 1.00 95.44 97 LEU A O 1
ATOM 750 N N . PRO A 1 98 ? -10.547 0.331 5.964 1.00 95.88 98 PRO A N 1
ATOM 751 C CA . PRO A 1 98 ? -9.286 -0.355 5.724 1.00 95.88 98 PRO A CA 1
ATOM 752 C C . PRO A 1 98 ? -8.161 0.389 6.457 1.00 95.88 98 PRO A C 1
ATOM 754 O O . PRO A 1 98 ? -8.089 1.620 6.402 1.00 95.88 98 PRO A O 1
ATOM 757 N N . VAL A 1 99 ? -7.269 -0.342 7.126 1.00 95.38 99 VAL A N 1
ATOM 758 C CA . VAL A 1 99 ? -6.131 0.223 7.874 1.00 95.38 99 VAL A CA 1
ATOM 759 C C . VAL A 1 99 ? -4.811 -0.407 7.440 1.00 95.38 99 VAL A C 1
ATOM 761 O O . VAL A 1 99 ? -4.788 -1.497 6.867 1.00 95.38 99 VAL A O 1
ATOM 764 N N . TYR A 1 100 ? -3.697 0.296 7.644 1.00 95.06 100 TYR A N 1
ATOM 765 C CA . TYR A 1 100 ? -2.376 -0.319 7.509 1.00 95.06 100 TYR A CA 1
ATOM 766 C C . TYR A 1 100 ? -2.156 -1.307 8.652 1.00 95.06 100 TYR A C 1
ATOM 768 O O . TYR A 1 100 ? -2.588 -1.068 9.779 1.00 95.06 100 TYR A O 1
ATOM 776 N N . PHE A 1 101 ? -1.458 -2.403 8.361 1.00 92.88 101 PHE A N 1
ATOM 777 C CA . PHE A 1 101 ? -1.076 -3.370 9.380 1.00 92.88 101 PHE A CA 1
ATOM 778 C C . PHE A 1 101 ? -0.193 -2.717 10.461 1.00 92.88 101 PHE A C 1
ATOM 780 O O . PHE A 1 101 ? 0.900 -2.228 10.164 1.00 92.88 101 PHE A O 1
ATOM 787 N N . ASP A 1 102 ? -0.666 -2.749 11.707 1.00 89.75 102 ASP A N 1
ATOM 788 C CA . ASP A 1 102 ? 0.077 -2.439 12.934 1.00 89.75 102 ASP A CA 1
ATOM 789 C C . ASP A 1 102 ? 0.130 -3.734 13.765 1.00 89.75 102 ASP A C 1
ATOM 791 O O . ASP A 1 102 ? -0.922 -4.329 13.983 1.00 89.75 102 ASP A O 1
ATOM 795 N N . PRO A 1 103 ? 1.290 -4.222 14.235 1.00 87.56 103 PRO A N 1
ATOM 796 C CA . PRO A 1 103 ? 1.385 -5.534 14.888 1.00 87.56 103 PRO A CA 1
ATOM 797 C C . PRO A 1 103 ? 0.429 -5.760 16.079 1.00 87.56 103 PRO A C 1
ATOM 799 O O . PRO A 1 103 ? -0.121 -6.857 16.180 1.00 87.56 103 PRO A O 1
ATOM 802 N N . PRO A 1 104 ? 0.143 -4.763 16.945 1.00 86.88 104 PRO A N 1
ATOM 803 C CA . PRO A 1 104 ? -0.860 -4.885 18.005 1.00 86.88 104 PRO A CA 1
ATOM 804 C C . PRO A 1 104 ? -2.273 -5.200 17.509 1.00 86.88 104 PRO A C 1
ATOM 806 O O . PRO A 1 104 ? -3.075 -5.734 18.270 1.00 86.88 104 PRO A O 1
ATOM 809 N N . LEU A 1 105 ? -2.581 -4.925 16.237 1.00 86.62 105 LEU A N 1
ATOM 810 C CA . LEU A 1 105 ? -3.855 -5.307 15.645 1.00 86.62 105 LEU A CA 1
ATOM 811 C C . LEU A 1 105 ? -4.076 -6.823 15.668 1.00 86.62 105 LEU A C 1
ATOM 813 O O . LEU A 1 105 ? -5.221 -7.246 15.749 1.00 86.62 105 LEU A O 1
ATOM 817 N N . VAL A 1 106 ? -3.026 -7.650 15.640 1.00 87.25 106 VAL A N 1
ATOM 818 C CA . VAL A 1 106 ? -3.164 -9.120 15.637 1.00 87.25 106 VAL A CA 1
ATOM 819 C C . VAL A 1 106 ? -3.911 -9.639 16.864 1.00 87.25 106 VAL A C 1
ATOM 821 O O . VAL A 1 106 ? -4.749 -10.523 16.732 1.00 87.25 106 VAL A O 1
ATOM 824 N N . GLY A 1 107 ? -3.666 -9.040 18.029 1.00 85.81 107 GLY A N 1
ATOM 825 C CA . GLY A 1 107 ? -4.330 -9.398 19.283 1.00 85.81 107 GLY A CA 1
ATOM 826 C C . GLY A 1 107 ? -5.509 -8.498 19.650 1.00 85.81 107 GLY A C 1
ATOM 827 O O . GLY A 1 107 ? -5.994 -8.590 20.773 1.00 85.81 107 GLY A O 1
ATOM 828 N N . LEU A 1 108 ? -5.945 -7.598 18.758 1.00 88.50 108 LEU A N 1
ATOM 829 C CA . LEU A 1 108 ? -7.030 -6.669 19.062 1.00 88.50 108 LEU A CA 1
ATOM 830 C C . LEU A 1 108 ? -8.347 -7.430 19.237 1.00 88.50 108 LEU A C 1
ATOM 832 O O . LEU A 1 108 ? -8.913 -7.929 18.263 1.00 88.50 108 LEU A O 1
ATOM 836 N N . THR A 1 109 ? -8.840 -7.464 20.469 1.00 90.06 109 THR A N 1
ATOM 837 C CA . THR A 1 109 ? -10.209 -7.861 20.795 1.00 90.06 109 THR A CA 1
ATOM 838 C C . THR A 1 109 ? -11.170 -6.708 20.521 1.00 90.06 109 THR A C 1
ATOM 840 O O . THR A 1 109 ? -10.756 -5.550 20.403 1.00 90.06 109 THR A O 1
ATOM 843 N N . GLU A 1 110 ? -12.467 -7.002 20.461 1.00 92.56 110 GLU A N 1
ATOM 844 C CA . GLU A 1 110 ? -13.491 -5.962 20.345 1.00 92.56 110 GLU A CA 1
ATOM 845 C C . GLU A 1 110 ? -13.301 -4.880 21.425 1.00 92.56 110 GLU A C 1
ATOM 847 O O . GLU A 1 110 ? -13.102 -5.188 22.600 1.00 92.56 110 GLU A O 1
ATOM 852 N N . SER A 1 111 ? -13.271 -3.617 21.004 1.00 93.31 111 SER A N 1
ATOM 853 C CA . SER A 1 111 ? -12.895 -2.465 21.834 1.00 93.31 111 SER A CA 1
ATOM 854 C C . SER A 1 111 ? -13.689 -1.224 21.425 1.00 93.31 111 SER A C 1
ATOM 856 O O . SER A 1 111 ? -14.350 -1.217 20.388 1.00 93.31 111 SER A O 1
ATOM 858 N N . GLU A 1 112 ? -13.607 -0.151 22.205 1.00 95.19 112 GLU A N 1
ATOM 859 C CA . GLU A 1 112 ? -14.095 1.164 21.780 1.00 95.19 112 GLU A CA 1
ATOM 860 C C . GLU A 1 112 ? -12.999 1.941 21.044 1.00 95.19 112 GLU A C 1
ATOM 862 O O . GLU A 1 112 ? -11.816 1.871 21.390 1.00 95.19 112 GLU A O 1
ATOM 867 N N . ALA A 1 113 ? -13.404 2.689 20.020 1.00 94.88 113 ALA A N 1
ATOM 868 C CA . ALA A 1 113 ? -12.546 3.596 19.280 1.00 94.88 113 ALA A CA 1
ATOM 869 C C . ALA A 1 113 ? -13.151 4.992 19.225 1.00 94.88 113 ALA A C 1
ATOM 871 O O . ALA A 1 113 ? -14.327 5.151 18.883 1.00 94.88 113 ALA A O 1
ATOM 872 N N . THR A 1 114 ? -12.315 6.001 19.439 1.00 95.00 114 THR A N 1
ATOM 873 C CA . THR A 1 114 ? -12.653 7.381 19.095 1.00 95.00 114 THR A CA 1
ATOM 874 C C . THR A 1 114 ? -12.253 7.615 17.649 1.00 95.00 114 THR A C 1
ATOM 876 O O . THR A 1 114 ? -11.099 7.396 17.273 1.00 95.00 114 THR A O 1
ATOM 879 N N . CYS A 1 115 ? -13.204 8.032 16.823 1.00 92.38 115 CYS A N 1
ATOM 880 C CA . CYS A 1 115 ? -12.974 8.293 15.412 1.00 92.38 115 CYS A CA 1
ATOM 881 C C . CYS A 1 115 ? -13.121 9.783 15.118 1.00 92.38 115 CYS A C 1
ATOM 883 O O . CYS A 1 115 ? -14.077 10.402 15.569 1.00 92.38 115 CYS A O 1
ATOM 885 N N . ASP A 1 116 ? -12.177 10.323 14.350 1.00 86.31 116 ASP A N 1
ATOM 886 C CA . ASP A 1 116 ? -12.226 11.651 13.730 1.00 86.31 116 ASP A CA 1
ATOM 887 C C . ASP A 1 116 ? -11.296 11.638 12.507 1.00 86.31 116 ASP A C 1
ATOM 889 O O . ASP A 1 116 ? -10.072 11.745 12.628 1.00 86.31 116 ASP A O 1
ATOM 893 N N . ALA A 1 117 ? -11.864 11.308 11.341 1.00 80.94 117 ALA A N 1
ATOM 894 C CA . ALA A 1 117 ? -11.191 10.917 10.090 1.00 80.94 117 ALA A CA 1
ATOM 895 C C . ALA A 1 117 ? -10.258 9.685 10.142 1.00 80.94 117 ALA A C 1
ATOM 897 O O . ALA A 1 117 ? -10.146 8.954 9.158 1.00 80.94 117 ALA A O 1
ATOM 898 N N . THR A 1 118 ? -9.642 9.416 11.289 1.00 86.12 118 THR A N 1
ATOM 899 C CA . THR A 1 118 ? -8.874 8.215 11.635 1.00 86.12 118 THR A CA 1
ATOM 900 C C . THR A 1 118 ? -9.459 7.572 12.887 1.00 86.12 118 THR A C 1
ATOM 902 O O . THR A 1 118 ? -10.270 8.196 13.566 1.00 86.12 118 THR A O 1
ATOM 905 N N . ALA A 1 119 ? -9.072 6.334 13.193 1.00 91.94 119 ALA A N 1
ATOM 906 C CA . ALA A 1 119 ? -9.525 5.635 14.393 1.00 91.94 119 ALA A CA 1
ATOM 907 C C . ALA A 1 119 ? -8.417 5.621 15.452 1.00 91.94 119 ALA A C 1
ATOM 909 O O . ALA A 1 119 ? -7.260 5.340 15.134 1.00 91.94 119 ALA A O 1
ATOM 910 N N . VAL A 1 120 ? -8.765 5.896 16.706 1.00 94.62 120 VAL A N 1
ATOM 911 C CA . VAL A 1 120 ? -7.873 5.774 17.863 1.00 94.62 120 VAL A CA 1
ATOM 912 C C . VAL A 1 120 ? -8.432 4.708 18.793 1.00 94.62 120 VAL A C 1
ATOM 914 O O . VAL A 1 120 ? -9.550 4.840 19.281 1.00 94.62 120 VAL A O 1
ATOM 917 N N . VAL A 1 121 ? -7.650 3.659 19.041 1.00 93.44 121 VAL A N 1
ATOM 918 C CA . VAL A 1 121 ? -8.025 2.513 19.882 1.00 93.44 121 VAL A CA 1
ATOM 919 C C . VAL A 1 121 ? -6.965 2.355 20.959 1.00 93.44 121 VAL A C 1
ATOM 921 O O . VAL A 1 121 ? -5.778 2.322 20.636 1.00 93.44 121 VAL A O 1
ATOM 924 N N . HIS A 1 122 ? -7.358 2.288 22.234 1.00 90.81 122 HIS A N 1
ATOM 925 C CA . HIS A 1 122 ? -6.414 2.207 23.365 1.00 90.81 122 HIS A CA 1
ATOM 926 C C . HIS A 1 122 ? -5.319 3.293 23.320 1.00 90.81 122 HIS A C 1
ATOM 928 O O . HIS A 1 122 ? -4.139 3.022 23.531 1.00 90.81 122 HIS A O 1
ATOM 934 N N . GLY A 1 123 ? -5.693 4.522 22.943 1.00 88.69 123 GLY A N 1
ATOM 935 C CA . GLY A 1 123 ? -4.763 5.649 22.785 1.00 88.69 123 GLY A CA 1
ATOM 936 C C . GLY A 1 123 ? -3.814 5.554 21.579 1.00 88.69 123 GLY A C 1
ATOM 937 O O . GLY A 1 123 ? -2.986 6.441 21.383 1.00 88.69 123 GLY A O 1
ATOM 938 N N . ARG A 1 124 ? -3.923 4.512 20.744 1.00 90.69 124 ARG A N 1
ATOM 939 C CA . ARG A 1 124 ? -3.100 4.322 19.542 1.00 90.69 124 ARG A CA 1
ATOM 940 C C . ARG A 1 124 ? -3.873 4.695 18.290 1.00 90.69 124 ARG A C 1
ATOM 942 O O . ARG A 1 124 ? -4.959 4.177 18.034 1.00 90.69 124 ARG A O 1
ATOM 949 N N . ARG A 1 125 ? -3.279 5.561 17.473 1.00 92.38 125 ARG A N 1
ATOM 950 C CA . ARG A 1 125 ? -3.829 5.933 16.170 1.00 92.38 125 ARG A CA 1
ATOM 951 C C . ARG A 1 125 ? -3.623 4.807 15.161 1.00 92.38 125 ARG A C 1
ATOM 953 O O . ARG A 1 125 ? -2.497 4.376 14.924 1.00 92.38 125 ARG A O 1
ATOM 960 N N . LEU A 1 126 ? -4.708 4.388 14.527 1.00 93.56 126 LEU A N 1
ATOM 961 C CA . LEU A 1 126 ? -4.707 3.464 13.405 1.00 93.56 126 LEU A CA 1
ATOM 962 C C . LEU A 1 126 ? -4.765 4.260 12.101 1.00 93.56 126 LEU A C 1
ATOM 964 O O . LEU A 1 126 ? -5.621 5.125 11.904 1.00 93.56 126 LEU A O 1
ATOM 968 N N . PHE A 1 127 ? -3.826 3.969 11.206 1.00 93.75 127 PHE A N 1
ATOM 969 C CA . PHE A 1 127 ? -3.665 4.698 9.954 1.00 93.75 127 PHE A CA 1
ATOM 970 C C . PHE A 1 127 ? -4.564 4.109 8.872 1.00 93.75 127 PHE A C 1
ATOM 972 O O . PHE A 1 127 ? -4.433 2.933 8.523 1.00 93.75 127 PHE A O 1
ATOM 979 N N . ALA A 1 128 ? -5.447 4.933 8.311 1.00 94.25 128 ALA A N 1
ATOM 980 C CA . ALA A 1 128 ? -6.339 4.521 7.237 1.00 94.25 128 ALA A CA 1
ATOM 981 C C . ALA A 1 128 ? -5.543 4.134 5.982 1.00 94.25 128 ALA A C 1
ATOM 983 O O . ALA A 1 128 ? -4.716 4.897 5.487 1.00 94.25 128 ALA A O 1
ATOM 984 N N . SER A 1 129 ? -5.834 2.962 5.425 1.00 93.56 129 SER A N 1
ATOM 985 C CA . SER A 1 129 ? -5.309 2.498 4.141 1.00 93.56 129 SER A CA 1
ATOM 986 C C . SER A 1 129 ? -6.364 2.628 3.036 1.00 93.56 129 SER A C 1
ATOM 988 O O . SER A 1 129 ? -6.326 1.932 2.020 1.00 93.56 129 SER A O 1
ATOM 990 N N . GLY A 1 130 ? -7.316 3.550 3.155 1.00 92.81 130 GLY A N 1
ATOM 991 C CA . GLY A 1 130 ? -8.281 3.836 2.097 1.00 92.81 130 GLY A CA 1
ATOM 992 C C . GLY A 1 130 ? -9.591 4.416 2.600 1.00 92.81 130 GLY A C 1
ATOM 993 O O . GLY A 1 130 ? -9.715 4.795 3.756 1.00 92.81 130 GLY A O 1
ATOM 994 N N . ALA A 1 131 ? -10.555 4.477 1.685 1.00 92.50 131 ALA A N 1
ATOM 995 C CA . ALA A 1 131 ? -11.887 5.001 1.943 1.00 92.50 131 ALA A CA 1
ATOM 996 C C . ALA A 1 131 ? -12.699 4.089 2.867 1.00 92.50 131 ALA A C 1
ATOM 998 O O . ALA A 1 131 ? -12.700 2.867 2.678 1.00 92.50 131 ALA A O 1
ATOM 999 N N . VAL A 1 132 ? -13.467 4.712 3.760 1.00 94.44 132 VAL A N 1
ATOM 1000 C CA . VAL A 1 132 ? -14.543 4.057 4.508 1.00 94.44 132 VAL A CA 1
ATOM 1001 C C . VAL A 1 132 ? -15.600 3.523 3.544 1.00 94.44 132 VAL A C 1
ATOM 1003 O O . VAL A 1 132 ? -15.850 4.104 2.479 1.00 94.44 132 VAL A O 1
ATOM 1006 N N . ARG A 1 133 ? -16.219 2.402 3.915 1.00 94.56 133 ARG A N 1
ATOM 1007 C CA . ARG A 1 133 ? -17.318 1.777 3.177 1.00 94.56 133 ARG A CA 1
ATOM 1008 C C . ARG A 1 133 ? -18.491 1.469 4.093 1.00 94.56 133 ARG A C 1
ATOM 1010 O O . ARG A 1 133 ? -18.291 1.083 5.237 1.00 94.56 133 ARG A O 1
ATOM 1017 N N . ASP A 1 134 ? -19.694 1.555 3.542 1.00 94.12 134 ASP A N 1
ATOM 1018 C CA . ASP A 1 134 ? -20.935 1.139 4.214 1.00 94.12 134 ASP A CA 1
ATOM 1019 C C . ASP A 1 134 ? -21.328 -0.311 3.872 1.00 94.12 134 ASP A C 1
ATOM 1021 O O . ASP A 1 134 ? -22.379 -0.793 4.274 1.00 94.12 134 ASP A O 1
ATOM 1025 N N . SER A 1 135 ? -20.492 -1.011 3.101 1.00 93.44 135 SER A N 1
ATOM 1026 C CA . SER A 1 135 ? -20.682 -2.410 2.715 1.00 93.44 135 SER A CA 1
ATOM 1027 C C . SER A 1 135 ? -19.469 -3.245 3.089 1.00 93.44 135 SER A C 1
ATOM 1029 O O . SER A 1 135 ? -18.332 -2.757 3.085 1.00 93.44 135 SER A O 1
ATOM 1031 N N . GLU A 1 136 ? -19.741 -4.513 3.386 1.00 93.00 136 GLU A N 1
ATOM 1032 C CA . GLU A 1 136 ? -18.737 -5.512 3.723 1.00 93.00 136 GLU A CA 1
ATOM 1033 C C . GLU A 1 136 ? -17.689 -5.657 2.602 1.00 93.00 136 GLU A C 1
ATOM 1035 O O . GLU A 1 136 ? -18.036 -5.684 1.412 1.00 93.00 136 GLU A O 1
ATOM 1040 N N . PRO A 1 137 ? -16.384 -5.706 2.932 1.00 94.00 137 PRO A N 1
ATOM 1041 C CA . PRO A 1 137 ? -15.350 -5.861 1.925 1.00 94.00 137 PRO A CA 1
ATOM 1042 C C . PRO A 1 137 ? -15.414 -7.248 1.276 1.00 94.00 137 PRO A C 1
ATOM 1044 O O . PRO A 1 137 ? -15.447 -8.270 1.945 1.00 94.00 137 PRO A O 1
ATOM 1047 N N . GLN A 1 138 ? -15.355 -7.283 -0.056 1.00 92.25 138 GLN A N 1
ATOM 1048 C CA . GLN A 1 138 ? -15.372 -8.536 -0.816 1.00 92.25 138 GLN A CA 1
ATOM 1049 C C . GLN A 1 138 ? -14.196 -9.458 -0.468 1.00 92.25 138 GLN A C 1
ATOM 1051 O O . GLN A 1 138 ? -13.050 -9.007 -0.397 1.00 92.25 138 GLN A O 1
ATOM 1056 N N . GLY A 1 139 ? -14.455 -10.761 -0.400 1.00 92.69 139 GLY A N 1
ATOM 1057 C CA . GLY A 1 139 ? -13.454 -11.799 -0.155 1.00 92.69 139 GLY A CA 1
ATOM 1058 C C . GLY A 1 139 ? -13.791 -12.616 1.085 1.00 92.69 139 GLY A C 1
ATOM 1059 O O . GLY A 1 139 ? -14.879 -12.505 1.636 1.00 92.69 139 GLY A O 1
ATOM 1060 N N . ARG A 1 140 ? -12.849 -13.450 1.523 1.00 93.81 140 ARG A N 1
ATOM 1061 C CA . ARG A 1 140 ? -12.988 -14.196 2.772 1.00 93.81 140 ARG A CA 1
ATOM 1062 C C . ARG A 1 140 ? -12.631 -13.286 3.939 1.00 93.81 140 ARG A C 1
ATOM 1064 O O . ARG A 1 140 ? -11.523 -12.749 3.973 1.00 93.81 140 ARG A O 1
ATOM 1071 N N . LEU A 1 141 ? -13.542 -13.160 4.894 1.00 93.81 141 LEU A N 1
ATOM 1072 C CA . LEU A 1 141 ? -13.304 -12.453 6.144 1.00 93.81 141 LEU A CA 1
ATOM 1073 C C . LEU A 1 141 ? -12.874 -13.427 7.232 1.00 93.81 141 LEU A C 1
ATOM 1075 O O . LEU A 1 141 ? -13.375 -14.547 7.331 1.00 93.81 141 LEU A O 1
ATOM 1079 N N . ILE A 1 142 ? -11.878 -13.007 7.997 1.00 92.12 142 ILE A N 1
ATOM 1080 C CA . ILE A 1 142 ? -11.283 -13.766 9.085 1.00 92.12 142 ILE A CA 1
ATOM 1081 C C . ILE A 1 142 ? -11.300 -12.836 10.290 1.00 92.12 142 ILE A C 1
ATOM 1083 O O . ILE A 1 142 ? -10.560 -11.849 10.331 1.00 92.12 142 ILE A O 1
ATOM 1087 N N . ASP A 1 143 ? -12.192 -13.125 11.230 1.00 88.44 143 ASP A N 1
ATOM 1088 C CA . ASP A 1 143 ? -12.314 -12.357 12.462 1.00 88.44 143 ASP A CA 1
ATOM 1089 C C . ASP A 1 143 ? -11.081 -12.539 13.351 1.00 88.44 143 ASP A C 1
ATOM 1091 O O . ASP A 1 143 ? -10.412 -13.578 13.347 1.00 88.44 143 ASP A O 1
ATOM 1095 N N . ASN A 1 144 ? -10.790 -11.501 14.129 1.00 84.12 144 ASN A N 1
ATOM 1096 C CA . ASN A 1 144 ? -9.784 -11.565 15.177 1.00 84.12 144 ASN A CA 1
ATOM 1097 C C . ASN A 1 144 ? -10.251 -12.407 16.384 1.00 84.12 144 ASN A C 1
ATOM 1099 O O . ASN A 1 144 ? -11.441 -12.703 16.525 1.00 84.12 144 ASN A O 1
ATOM 1103 N N . PRO A 1 145 ? -9.326 -12.749 17.301 1.00 80.69 145 PRO A N 1
ATOM 1104 C CA . PRO A 1 145 ? -9.663 -13.422 18.549 1.00 80.69 145 PRO A CA 1
ATOM 1105 C C . PRO A 1 145 ? -10.710 -12.654 19.369 1.00 80.69 145 PRO A C 1
ATOM 1107 O O . PRO A 1 145 ? -10.615 -11.441 19.557 1.00 80.69 145 PRO A O 1
ATOM 1110 N N . THR A 1 146 ? -11.684 -13.380 19.921 1.00 83.38 146 THR A N 1
ATOM 1111 C CA . THR A 1 146 ? -12.690 -12.834 20.852 1.00 83.38 146 THR A CA 1
ATOM 1112 C C . THR A 1 146 ? -12.171 -12.718 22.285 1.00 83.38 146 THR A C 1
ATOM 1114 O O . THR A 1 146 ? -12.746 -12.001 23.099 1.00 83.38 146 THR A O 1
ATOM 1117 N N . ARG A 1 147 ? -11.065 -13.403 22.591 1.00 81.50 147 ARG A N 1
ATOM 1118 C CA . ARG A 1 147 ? -10.338 -13.340 23.862 1.00 81.50 147 ARG A CA 1
ATOM 1119 C C . ARG A 1 147 ? -8.866 -13.018 23.600 1.00 81.50 147 ARG A C 1
ATOM 1121 O O . ARG A 1 147 ? -8.381 -13.379 22.527 1.00 81.50 147 ARG A O 1
ATOM 1128 N N . PRO A 1 148 ? -8.151 -12.407 24.560 1.00 80.75 148 PRO A N 1
ATOM 1129 C CA . PRO A 1 148 ? -6.712 -12.213 24.443 1.00 80.75 148 PRO A CA 1
ATOM 1130 C C . PRO A 1 148 ? -6.007 -13.530 24.098 1.00 80.75 148 PRO A C 1
ATOM 1132 O O . PRO A 1 148 ? -6.174 -14.533 24.794 1.00 80.75 148 PRO A O 1
ATOM 1135 N N . ASP A 1 149 ? -5.262 -13.523 22.995 1.00 77.88 149 ASP A N 1
ATOM 1136 C CA . ASP A 1 149 ? -4.481 -14.665 22.530 1.00 77.88 149 ASP A CA 1
ATOM 1137 C C . ASP A 1 149 ? -3.098 -14.639 23.209 1.00 77.88 149 ASP A C 1
ATOM 1139 O O . ASP A 1 149 ? -2.342 -13.689 22.968 1.00 77.88 149 ASP A O 1
ATOM 1143 N N . PRO A 1 150 ? -2.747 -15.632 24.052 1.00 76.75 150 PRO A N 1
ATOM 1144 C CA . PRO A 1 150 ? -1.436 -15.686 24.700 1.00 76.75 150 PRO A CA 1
ATOM 1145 C C . PRO A 1 150 ? -0.282 -15.748 23.687 1.00 76.75 150 PRO A C 1
ATOM 1147 O O . PRO A 1 150 ? 0.788 -15.203 23.963 1.00 76.75 150 PRO A O 1
ATOM 1150 N N . ASP A 1 151 ? -0.511 -16.311 22.496 1.00 79.44 151 ASP A N 1
ATOM 1151 C CA . ASP A 1 151 ? 0.489 -16.399 21.427 1.00 79.44 151 ASP A CA 1
ATOM 1152 C C . ASP A 1 151 ? 0.462 -15.186 20.480 1.00 79.44 151 ASP A C 1
ATOM 1154 O O . ASP A 1 151 ? 1.361 -15.013 19.647 1.00 79.44 151 ASP A O 1
ATOM 1158 N N . GLY A 1 152 ? -0.509 -14.282 20.642 1.00 75.88 152 GLY A N 1
ATOM 1159 C CA . GLY A 1 152 ? -0.713 -13.093 19.812 1.00 75.88 152 GLY A CA 1
ATOM 1160 C C . GLY A 1 152 ? 0.538 -12.218 19.632 1.00 75.88 152 GLY A C 1
ATOM 1161 O O . GLY A 1 152 ? 0.842 -11.836 18.496 1.00 75.88 152 GLY A O 1
ATOM 1162 N N . PRO A 1 153 ? 1.329 -11.931 20.688 1.00 80.19 153 PRO A N 1
ATOM 1163 C CA . PRO A 1 153 ? 2.582 -11.187 20.553 1.00 80.19 153 PRO A CA 1
ATOM 1164 C C . PRO A 1 153 ? 3.613 -11.883 19.654 1.00 80.19 153 PRO A C 1
ATOM 1166 O O . PRO A 1 153 ? 4.327 -11.217 18.899 1.00 80.19 153 PRO A O 1
ATOM 1169 N N . SER A 1 154 ? 3.685 -13.216 19.699 1.00 80.38 154 SER A N 1
ATOM 1170 C CA . SER A 1 154 ? 4.618 -13.995 18.880 1.00 80.38 154 SER A CA 1
ATOM 1171 C C . SER A 1 154 ? 4.211 -13.974 17.399 1.00 80.38 154 SER A C 1
ATOM 1173 O O . SER A 1 154 ? 5.046 -13.720 16.524 1.00 80.38 154 SER A O 1
ATOM 1175 N N . HIS A 1 155 ? 2.911 -14.114 17.116 1.00 80.00 155 HIS A N 1
ATOM 1176 C CA . HIS A 1 155 ? 2.341 -14.006 15.774 1.00 80.00 155 HIS A CA 1
ATOM 1177 C C . HIS A 1 155 ? 2.512 -12.598 15.192 1.00 80.00 155 HIS A C 1
ATOM 1179 O O . HIS A 1 155 ? 2.913 -12.442 14.032 1.00 80.00 155 HIS A O 1
ATOM 1185 N N . ALA A 1 156 ? 2.294 -11.564 16.007 1.00 80.88 156 ALA A N 1
ATOM 1186 C CA . ALA A 1 156 ? 2.542 -10.175 15.639 1.00 80.88 156 ALA A CA 1
ATOM 1187 C C . ALA A 1 156 ? 4.013 -9.957 15.246 1.00 80.88 156 ALA A C 1
ATOM 1189 O O . ALA A 1 156 ? 4.292 -9.405 14.179 1.00 80.88 156 ALA A O 1
ATOM 1190 N N . ALA A 1 157 ? 4.957 -10.458 16.050 1.00 81.06 157 ALA A N 1
ATOM 1191 C CA . ALA A 1 157 ? 6.392 -10.352 15.784 1.00 81.06 157 ALA A CA 1
ATOM 1192 C C . ALA A 1 157 ? 6.839 -11.128 14.531 1.00 81.06 157 ALA A C 1
ATOM 1194 O O . ALA A 1 157 ? 7.698 -10.661 13.784 1.00 81.06 157 ALA A O 1
ATOM 1195 N N . ALA A 1 158 ? 6.261 -12.298 14.253 1.00 78.50 158 ALA A N 1
ATOM 1196 C CA . ALA A 1 158 ? 6.544 -13.028 13.016 1.00 78.50 158 ALA A CA 1
ATOM 1197 C C . ALA A 1 158 ? 6.057 -12.262 11.771 1.00 78.50 158 ALA A C 1
ATOM 1199 O O . ALA A 1 158 ? 6.723 -12.266 10.732 1.00 78.50 158 ALA A O 1
ATOM 1200 N N . SER A 1 159 ? 4.925 -11.568 11.899 1.00 80.62 159 SER A N 1
ATOM 1201 C CA . SER A 1 159 ? 4.275 -10.805 10.827 1.00 80.62 159 SER A CA 1
ATOM 1202 C C . SER A 1 159 ? 4.997 -9.492 10.496 1.00 80.62 159 SER A C 1
ATOM 1204 O O . SER A 1 159 ? 4.853 -8.964 9.395 1.00 80.62 159 SER A O 1
ATOM 1206 N N . THR A 1 160 ? 5.828 -8.965 11.403 1.00 82.56 160 THR A N 1
ATOM 1207 C CA . THR A 1 160 ? 6.601 -7.732 11.158 1.00 82.56 160 THR A CA 1
ATOM 1208 C C . THR A 1 160 ? 7.845 -7.937 10.301 1.00 82.56 160 THR A C 1
ATOM 1210 O O . THR A 1 160 ? 8.401 -6.958 9.798 1.00 82.56 160 THR A O 1
ATOM 1213 N N . ARG A 1 161 ? 8.295 -9.187 10.119 1.00 85.06 161 ARG A N 1
ATOM 1214 C CA . ARG A 1 161 ? 9.549 -9.498 9.421 1.00 85.06 161 ARG A CA 1
ATOM 1215 C C . ARG A 1 161 ? 9.504 -8.994 7.981 1.00 85.06 161 ARG A C 1
ATOM 1217 O O . ARG A 1 161 ? 8.698 -9.466 7.181 1.00 85.06 161 ARG A O 1
ATOM 1224 N N . LEU A 1 162 ? 10.426 -8.091 7.640 1.00 85.50 162 LEU A N 1
ATOM 1225 C CA . LEU A 1 162 ? 10.485 -7.446 6.325 1.00 85.50 162 LEU A CA 1
ATOM 1226 C C . LEU A 1 162 ? 10.481 -8.464 5.177 1.00 85.50 162 LEU A C 1
ATOM 1228 O O . LEU A 1 162 ? 9.699 -8.324 4.244 1.00 85.50 162 LEU A O 1
ATOM 1232 N N . GLY A 1 163 ? 11.288 -9.524 5.287 1.00 86.19 163 GLY A N 1
ATOM 1233 C CA . GLY A 1 163 ? 11.361 -10.576 4.270 1.00 86.19 163 GLY A CA 1
ATOM 1234 C C . GLY A 1 163 ? 10.030 -11.298 4.043 1.00 86.19 163 GLY A C 1
ATOM 1235 O O . GLY A 1 163 ? 9.674 -11.566 2.902 1.00 86.19 163 GLY A O 1
ATOM 1236 N N . ARG A 1 164 ? 9.246 -11.544 5.103 1.00 86.75 164 ARG A N 1
ATOM 1237 C CA . ARG A 1 164 ? 7.908 -12.146 4.979 1.00 86.75 164 ARG A CA 1
ATOM 1238 C C . ARG A 1 164 ? 6.950 -11.203 4.256 1.00 86.75 164 ARG A C 1
ATOM 1240 O O . ARG A 1 164 ? 6.214 -11.646 3.383 1.00 86.75 164 ARG A O 1
ATOM 1247 N N . ARG A 1 165 ? 6.973 -9.912 4.598 1.00 91.19 165 ARG A N 1
ATOM 1248 C CA . ARG A 1 165 ? 6.125 -8.898 3.950 1.00 91.19 165 ARG A CA 1
ATOM 1249 C C . ARG A 1 165 ? 6.454 -8.766 2.464 1.00 91.19 165 ARG A C 1
ATOM 1251 O O . ARG A 1 165 ? 5.552 -8.860 1.641 1.00 91.19 165 ARG A O 1
ATOM 1258 N N . LEU A 1 166 ? 7.744 -8.655 2.141 1.00 90.25 166 LEU A N 1
ATOM 1259 C CA . LEU A 1 166 ? 8.224 -8.596 0.761 1.00 90.25 166 LEU A CA 1
ATOM 1260 C C . LEU A 1 166 ? 7.819 -9.840 -0.027 1.00 90.25 166 LEU A C 1
ATOM 1262 O O . LEU A 1 166 ? 7.303 -9.701 -1.126 1.00 90.25 166 LEU A O 1
ATOM 1266 N N . LEU A 1 167 ? 7.996 -11.040 0.536 1.00 91.38 167 LEU A N 1
ATOM 1267 C CA . LEU A 1 167 ? 7.617 -12.288 -0.131 1.00 91.38 167 LEU A CA 1
ATOM 1268 C C . LEU A 1 167 ? 6.118 -12.331 -0.462 1.00 91.38 167 LEU A C 1
ATOM 1270 O O . LEU A 1 167 ? 5.742 -12.737 -1.560 1.00 91.38 167 LEU A O 1
ATOM 1274 N N . LEU A 1 168 ? 5.265 -11.904 0.473 1.00 90.25 168 LEU A N 1
ATOM 1275 C CA . LEU A 1 168 ? 3.817 -11.896 0.270 1.00 90.25 168 LEU A CA 1
ATOM 1276 C C . LEU A 1 168 ? 3.388 -10.862 -0.776 1.00 90.25 168 LEU A C 1
ATOM 1278 O O . LEU A 1 168 ? 2.530 -11.168 -1.600 1.00 90.25 168 LEU A O 1
ATOM 1282 N N . ASP A 1 169 ? 3.997 -9.679 -0.790 1.00 92.50 169 ASP A N 1
ATOM 1283 C CA . ASP A 1 169 ? 3.648 -8.628 -1.751 1.00 92.50 169 ASP A CA 1
ATOM 1284 C C . ASP A 1 169 ? 4.258 -8.859 -3.143 1.00 92.50 169 ASP A C 1
ATOM 1286 O O . ASP A 1 169 ? 3.652 -8.500 -4.155 1.00 92.50 169 ASP A O 1
ATOM 1290 N N . ALA A 1 170 ? 5.415 -9.524 -3.215 1.00 91.81 170 ALA A N 1
ATOM 1291 C CA . ALA A 1 170 ? 6.096 -9.862 -4.463 1.00 91.81 170 ALA A CA 1
ATOM 1292 C C . ALA A 1 170 ? 5.337 -10.894 -5.311 1.00 91.81 170 ALA A C 1
ATOM 1294 O O . ALA A 1 170 ? 5.686 -11.099 -6.469 1.00 91.81 170 ALA A O 1
ATOM 1295 N N . GLN A 1 171 ? 4.261 -11.505 -4.803 1.00 92.50 171 GLN A N 1
ATOM 1296 C CA . GLN A 1 171 ? 3.402 -12.391 -5.599 1.00 92.50 171 GLN A CA 1
ATOM 1297 C C . GLN A 1 171 ? 2.884 -11.705 -6.874 1.00 92.50 171 GLN A C 1
ATOM 1299 O O . GLN A 1 171 ? 2.769 -12.344 -7.918 1.00 92.50 171 GLN A O 1
ATOM 1304 N N . PHE A 1 172 ? 2.638 -10.390 -6.832 1.00 89.12 172 PHE A N 1
ATOM 1305 C CA . PHE A 1 172 ? 2.224 -9.627 -8.014 1.00 89.12 172 PHE A CA 1
ATOM 1306 C C . PHE A 1 172 ? 3.337 -9.428 -9.048 1.00 89.12 172 PHE A C 1
ATOM 1308 O O . PHE A 1 172 ? 3.041 -9.172 -10.216 1.00 89.12 172 PHE A O 1
ATOM 1315 N N . ALA A 1 173 ? 4.604 -9.589 -8.660 1.00 94.19 173 ALA A N 1
ATOM 1316 C CA . ALA A 1 173 ? 5.739 -9.472 -9.568 1.00 94.19 173 ALA A CA 1
ATOM 1317 C C . ALA A 1 173 ? 5.778 -10.586 -10.628 1.00 94.19 173 ALA A C 1
ATOM 1319 O O . ALA A 1 173 ? 6.486 -10.443 -11.619 1.00 94.19 173 ALA A O 1
ATOM 1320 N N . VAL A 1 174 ? 4.978 -11.653 -10.489 1.00 93.88 174 VAL A N 1
ATOM 1321 C CA . VAL A 1 174 ? 4.850 -12.711 -11.508 1.00 93.88 174 VAL A CA 1
ATOM 1322 C C . VAL A 1 174 ? 4.411 -12.173 -12.878 1.00 93.88 174 VAL A C 1
ATOM 1324 O O . VAL A 1 174 ? 4.745 -12.752 -13.906 1.00 93.88 174 VAL A O 1
ATOM 1327 N N . VAL A 1 175 ? 3.693 -11.043 -12.909 1.00 93.25 175 VAL A N 1
ATOM 1328 C CA . VAL A 1 175 ? 3.235 -10.403 -14.155 1.00 93.25 175 VAL A CA 1
ATOM 1329 C C . VAL A 1 175 ? 4.338 -9.551 -14.803 1.00 93.25 175 VAL A C 1
ATOM 1331 O O . VAL A 1 175 ? 4.258 -9.211 -15.981 1.00 93.25 175 VAL A O 1
ATOM 1334 N N . ALA A 1 176 ? 5.401 -9.223 -14.070 1.00 96.94 176 ALA A N 1
ATOM 1335 C CA . ALA A 1 176 ? 6.413 -8.275 -14.515 1.00 96.94 176 ALA A CA 1
ATOM 1336 C C . ALA A 1 176 ? 7.165 -8.684 -15.798 1.00 96.94 176 ALA A C 1
ATOM 1338 O O . ALA A 1 176 ? 7.333 -7.820 -16.660 1.00 96.94 176 ALA A O 1
ATOM 1339 N N . PRO A 1 177 ? 7.550 -9.961 -16.011 1.00 97.38 177 PRO A N 1
ATOM 1340 C CA . PRO A 1 177 ? 8.174 -10.373 -17.268 1.00 97.38 177 PRO A CA 1
ATOM 1341 C C . PRO A 1 177 ? 7.259 -10.168 -18.478 1.00 97.38 177 PRO A C 1
ATOM 1343 O O . PRO A 1 177 ? 7.727 -9.800 -19.549 1.00 97.38 177 PRO A O 1
ATOM 1346 N N . PHE A 1 178 ? 5.943 -10.340 -18.315 1.00 97.19 178 PHE A N 1
ATOM 1347 C CA . PHE A 1 178 ? 4.980 -10.087 -19.389 1.00 97.19 178 PHE A CA 1
ATOM 1348 C C . PHE A 1 178 ? 4.905 -8.599 -19.737 1.00 97.19 178 PHE A C 1
ATOM 1350 O O . PHE A 1 178 ? 4.835 -8.255 -20.913 1.00 97.19 178 PHE A O 1
ATOM 1357 N N . ALA A 1 179 ? 4.983 -7.716 -18.736 1.00 95.19 179 ALA A N 1
ATOM 1358 C CA . ALA A 1 179 ? 5.087 -6.277 -18.968 1.00 95.19 179 ALA A CA 1
ATOM 1359 C C . ALA A 1 179 ? 6.393 -5.911 -19.698 1.00 95.19 179 ALA A C 1
ATOM 1361 O O . ALA A 1 179 ? 6.367 -5.103 -20.623 1.00 95.19 179 ALA A O 1
ATOM 1362 N N . GLY A 1 180 ? 7.515 -6.545 -19.339 1.00 95.56 180 GLY A N 1
ATOM 1363 C CA . GLY A 1 180 ? 8.794 -6.363 -20.032 1.00 95.56 180 GLY A CA 1
ATOM 1364 C C . GLY A 1 180 ? 8.777 -6.852 -21.483 1.00 95.56 180 GLY A C 1
ATOM 1365 O O . GLY A 1 180 ? 9.264 -6.157 -22.371 1.00 95.56 180 GLY A O 1
ATOM 1366 N N . LEU A 1 181 ? 8.173 -8.016 -21.749 1.00 96.94 181 LEU A N 1
ATOM 1367 C CA . LEU A 1 181 ? 7.983 -8.525 -23.113 1.00 96.94 181 LEU A CA 1
ATOM 1368 C C . LEU A 1 181 ? 7.077 -7.606 -23.934 1.00 96.94 181 LEU A C 1
ATOM 1370 O O . LEU A 1 181 ? 7.389 -7.308 -25.083 1.00 96.94 181 LEU A O 1
ATOM 1374 N N . PHE A 1 182 ? 5.975 -7.141 -23.341 1.00 94.38 182 PHE A N 1
ATOM 1375 C CA . PHE A 1 182 ? 5.070 -6.196 -23.988 1.00 94.38 182 PHE A CA 1
ATOM 1376 C C . PHE A 1 182 ? 5.785 -4.892 -24.348 1.00 94.38 182 PHE A C 1
ATOM 1378 O O . PHE A 1 182 ? 5.609 -4.388 -25.453 1.00 94.38 182 PHE A O 1
ATOM 1385 N N . TRP A 1 183 ? 6.634 -4.382 -23.454 1.00 92.25 183 TRP A N 1
ATOM 1386 C CA . TRP A 1 183 ? 7.431 -3.191 -23.727 1.00 92.25 183 TRP A CA 1
ATOM 1387 C C . TRP A 1 183 ? 8.333 -3.376 -24.944 1.00 92.25 183 TRP A C 1
ATOM 1389 O O . TRP A 1 183 ? 8.259 -2.585 -25.878 1.00 92.25 183 TRP A O 1
ATOM 1399 N N . ILE A 1 184 ? 9.112 -4.459 -24.982 1.00 94.25 184 ILE A N 1
ATOM 1400 C CA . ILE A 1 184 ? 9.984 -4.744 -26.129 1.00 94.25 184 ILE A CA 1
ATOM 1401 C C . ILE A 1 184 ? 9.190 -4.924 -27.414 1.00 94.25 184 ILE A C 1
ATOM 1403 O O . ILE A 1 184 ? 9.631 -4.494 -28.474 1.00 94.25 184 ILE A O 1
ATOM 1407 N N . TYR A 1 185 ? 8.022 -5.552 -27.332 1.00 93.12 185 TYR A N 1
ATOM 1408 C CA . TYR A 1 185 ? 7.169 -5.734 -28.495 1.00 93.12 185 TYR A CA 1
ATOM 1409 C C . TYR A 1 185 ? 6.703 -4.395 -29.092 1.00 93.12 185 TYR A C 1
ATOM 1411 O O . TYR A 1 185 ? 6.642 -4.269 -30.312 1.00 93.12 185 TYR A O 1
ATOM 1419 N N . VAL A 1 186 ? 6.383 -3.402 -28.253 1.00 92.44 186 VAL A N 1
ATOM 1420 C CA . VAL A 1 186 ? 5.822 -2.114 -28.700 1.00 92.44 186 VAL A CA 1
ATOM 1421 C C . VAL A 1 186 ? 6.896 -1.066 -29.003 1.00 92.44 186 VAL A C 1
ATOM 1423 O O . VAL A 1 186 ? 6.800 -0.390 -30.023 1.00 92.44 186 VAL A O 1
ATOM 1426 N N . ALA A 1 187 ? 7.894 -0.918 -28.132 1.00 89.06 187 ALA A N 1
ATOM 1427 C CA . ALA A 1 187 ? 8.912 0.137 -28.200 1.00 89.06 187 ALA A CA 1
ATOM 1428 C C . ALA A 1 187 ? 10.280 -0.372 -28.695 1.00 89.06 187 ALA A C 1
ATOM 1430 O O . ALA A 1 187 ? 11.209 0.405 -28.905 1.00 89.06 187 ALA A O 1
ATOM 1431 N N . GLY A 1 188 ? 10.425 -1.684 -28.898 1.00 86.06 188 GLY A N 1
ATOM 1432 C CA . GLY A 1 188 ? 11.707 -2.298 -29.221 1.00 86.06 188 GLY A CA 1
ATOM 1433 C C . GLY A 1 188 ? 12.655 -2.361 -28.020 1.00 86.06 188 GLY A C 1
ATOM 1434 O O . GLY A 1 188 ? 12.281 -2.163 -26.864 1.00 86.06 188 GLY A O 1
ATOM 1435 N N . GLY A 1 189 ? 13.917 -2.677 -28.301 1.00 87.00 189 GLY A N 1
ATOM 1436 C CA . GLY A 1 189 ? 14.969 -2.800 -27.294 1.00 87.00 189 GLY A CA 1
ATOM 1437 C C . GLY A 1 189 ? 15.489 -4.226 -27.127 1.00 87.00 189 GLY A C 1
ATOM 1438 O O . GLY A 1 189 ? 14.865 -5.210 -27.519 1.00 87.00 189 GLY A O 1
ATOM 1439 N N . GLY A 1 190 ? 16.696 -4.324 -26.574 1.00 89.69 190 GLY A N 1
ATOM 1440 C CA . GLY A 1 190 ? 17.375 -5.595 -26.336 1.00 89.69 190 GLY A CA 1
ATOM 1441 C C . GLY A 1 190 ? 17.160 -6.141 -24.925 1.00 89.69 190 GLY A C 1
ATOM 1442 O O . GLY A 1 190 ? 16.325 -5.673 -24.151 1.00 89.69 190 GLY A O 1
ATOM 1443 N N . VAL A 1 191 ? 18.003 -7.102 -24.553 1.00 92.94 191 VAL A N 1
ATOM 1444 C CA . VAL A 1 191 ? 18.023 -7.717 -23.214 1.00 92.94 191 VAL A CA 1
ATOM 1445 C C . VAL A 1 191 ? 18.083 -6.691 -22.061 1.00 92.94 191 VAL A C 1
ATOM 1447 O O . VAL A 1 191 ? 17.373 -6.894 -21.075 1.00 92.94 191 VAL A O 1
ATOM 1450 N N . PRO A 1 192 ? 18.839 -5.573 -22.144 1.00 91.62 192 PRO A N 1
ATOM 1451 C CA . PRO A 1 192 ? 18.831 -4.566 -21.079 1.00 91.62 192 PRO A CA 1
ATOM 1452 C C . PRO A 1 192 ? 17.463 -3.901 -20.873 1.00 91.62 192 PRO A C 1
ATOM 1454 O O . PRO A 1 192 ? 17.029 -3.751 -19.733 1.00 91.62 192 PRO A O 1
ATOM 1457 N N . ALA A 1 193 ? 16.750 -3.577 -21.957 1.00 92.31 193 ALA A N 1
ATOM 1458 C CA . ALA A 1 193 ? 15.412 -2.988 -21.888 1.00 92.31 193 ALA A CA 1
ATOM 1459 C C . ALA A 1 193 ? 14.400 -3.975 -21.285 1.00 92.31 193 ALA A C 1
ATOM 1461 O O . ALA A 1 193 ? 13.581 -3.592 -20.450 1.00 92.31 193 ALA A O 1
ATOM 1462 N N . PHE A 1 194 ? 14.513 -5.263 -21.636 1.00 95.44 194 PHE A N 1
ATOM 1463 C CA . PHE A 1 194 ? 13.700 -6.332 -21.048 1.00 95.44 194 PHE A CA 1
ATOM 1464 C C . PHE A 1 194 ? 13.878 -6.390 -19.531 1.00 95.44 194 PHE A C 1
ATOM 1466 O O . PHE A 1 194 ? 12.903 -6.398 -18.774 1.00 95.44 194 PHE A O 1
ATOM 1473 N N . ALA A 1 195 ? 15.139 -6.458 -19.099 1.00 96.19 195 ALA A N 1
ATOM 1474 C CA . ALA A 1 195 ? 15.505 -6.590 -17.700 1.00 96.19 195 ALA A CA 1
ATOM 1475 C C . ALA A 1 195 ? 15.059 -5.357 -16.908 1.00 96.19 195 ALA A C 1
ATOM 1477 O O . ALA A 1 195 ? 14.418 -5.508 -15.869 1.00 96.19 195 ALA A O 1
ATOM 1478 N N . GLY A 1 196 ? 15.310 -4.154 -17.433 1.00 95.88 196 GLY A N 1
ATOM 1479 C CA . GLY A 1 196 ? 14.870 -2.900 -16.829 1.00 95.88 196 GLY A CA 1
ATOM 1480 C C . GLY A 1 196 ? 13.358 -2.834 -16.659 1.00 95.88 196 GLY A C 1
ATOM 1481 O O . GLY A 1 196 ? 12.873 -2.679 -15.537 1.00 95.88 196 GLY A O 1
ATOM 1482 N N . ALA A 1 197 ? 12.601 -3.045 -17.739 1.00 96.31 197 ALA A N 1
ATOM 1483 C CA . ALA A 1 197 ? 11.141 -3.019 -17.703 1.00 96.31 197 ALA A CA 1
ATOM 1484 C C . ALA A 1 197 ? 10.568 -4.073 -16.740 1.00 96.31 197 ALA A C 1
ATOM 1486 O O . ALA A 1 197 ? 9.673 -3.775 -15.949 1.00 96.31 197 ALA A O 1
ATOM 1487 N N . THR A 1 198 ? 11.129 -5.286 -16.738 1.00 97.69 198 THR A N 1
ATOM 1488 C CA . THR A 1 198 ? 10.720 -6.361 -15.824 1.00 97.69 198 THR A CA 1
ATOM 1489 C C . THR A 1 198 ? 10.994 -5.995 -14.366 1.00 97.69 198 THR A C 1
ATOM 1491 O O . THR A 1 198 ? 10.119 -6.134 -13.514 1.00 97.69 198 THR A O 1
ATOM 1494 N N . VAL A 1 199 ? 12.187 -5.494 -14.046 1.00 97.69 199 VAL A N 1
ATOM 1495 C CA . VAL A 1 199 ? 12.555 -5.145 -12.666 1.00 97.69 199 VAL A CA 1
ATOM 1496 C C . VAL A 1 199 ? 11.725 -3.962 -12.158 1.00 97.69 199 VAL A C 1
ATOM 1498 O O . VAL A 1 199 ? 11.219 -4.006 -11.035 1.00 97.69 199 VAL A O 1
ATOM 1501 N N . VAL A 1 200 ? 11.513 -2.936 -12.985 1.00 97.88 200 VAL A N 1
ATOM 1502 C CA . VAL A 1 200 ? 10.670 -1.779 -12.646 1.00 97.88 200 VAL A CA 1
AT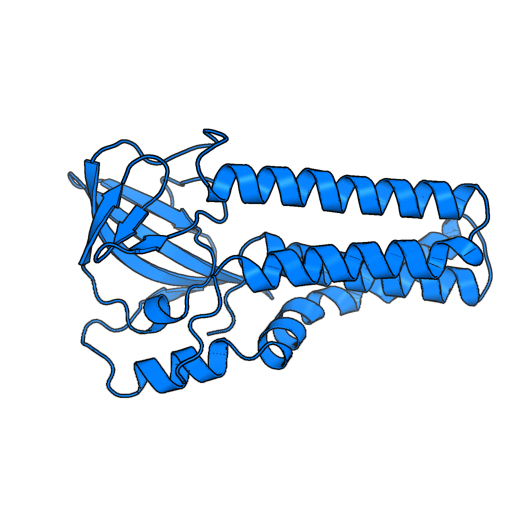OM 1503 C C . VAL A 1 200 ? 9.213 -2.201 -12.442 1.00 97.88 200 VAL A C 1
ATOM 1505 O O . VAL A 1 200 ? 8.588 -1.794 -11.459 1.00 97.88 200 VAL A O 1
ATOM 1508 N N . ALA A 1 201 ? 8.670 -3.064 -13.306 1.00 97.88 201 ALA A N 1
ATOM 1509 C CA . ALA A 1 201 ? 7.314 -3.586 -13.154 1.00 97.88 201 ALA A CA 1
ATOM 1510 C C . ALA A 1 201 ? 7.162 -4.435 -11.878 1.00 97.88 201 ALA A C 1
ATOM 1512 O O . ALA A 1 201 ? 6.187 -4.267 -11.145 1.00 97.88 201 ALA A O 1
ATOM 1513 N N . ALA A 1 202 ? 8.139 -5.289 -11.557 1.00 97.81 202 ALA A N 1
ATOM 1514 C CA . ALA A 1 202 ? 8.151 -6.099 -10.336 1.00 97.81 202 ALA A CA 1
ATOM 1515 C C . ALA A 1 202 ? 8.189 -5.234 -9.066 1.00 97.81 202 ALA A C 1
ATOM 1517 O O . ALA A 1 202 ? 7.423 -5.458 -8.120 1.00 97.81 202 ALA A O 1
ATOM 1518 N N . ALA A 1 203 ? 9.047 -4.212 -9.063 1.00 97.69 203 ALA A N 1
ATOM 1519 C CA . ALA A 1 203 ? 9.143 -3.246 -7.977 1.00 97.69 203 ALA A CA 1
ATOM 1520 C C . ALA A 1 203 ? 7.828 -2.481 -7.795 1.00 97.69 203 ALA A C 1
ATOM 1522 O O . ALA A 1 203 ? 7.320 -2.378 -6.679 1.00 97.69 203 ALA A O 1
ATOM 1523 N N . THR A 1 204 ? 7.237 -2.016 -8.899 1.00 97.62 204 THR A N 1
ATOM 1524 C CA . THR A 1 204 ? 5.965 -1.283 -8.902 1.00 97.62 204 THR A CA 1
ATOM 1525 C C . THR A 1 204 ? 4.819 -2.153 -8.389 1.00 97.62 204 THR A C 1
ATOM 1527 O O . THR A 1 204 ? 4.024 -1.706 -7.567 1.00 97.62 204 THR A O 1
ATOM 1530 N N . ALA A 1 205 ? 4.746 -3.417 -8.806 1.00 96.00 205 ALA A N 1
ATOM 1531 C CA . ALA A 1 205 ? 3.731 -4.357 -8.342 1.00 96.00 205 ALA A CA 1
ATOM 1532 C C . ALA A 1 205 ? 3.819 -4.604 -6.823 1.00 96.00 205 ALA A C 1
ATOM 1534 O O . ALA A 1 205 ? 2.806 -4.546 -6.120 1.00 96.00 205 ALA A O 1
ATOM 1535 N N . THR A 1 206 ? 5.038 -4.798 -6.313 1.00 96.06 206 THR A N 1
ATOM 1536 C CA . THR A 1 206 ? 5.310 -5.005 -4.880 1.00 96.06 206 THR A CA 1
ATOM 1537 C C . THR A 1 206 ? 4.971 -3.753 -4.067 1.00 96.06 206 THR A C 1
ATOM 1539 O O . THR A 1 206 ? 4.241 -3.821 -3.076 1.00 96.06 206 THR A O 1
ATOM 1542 N N . TRP A 1 207 ? 5.438 -2.584 -4.521 1.00 97.12 207 TRP A N 1
ATOM 1543 C CA . TRP A 1 207 ? 5.106 -1.288 -3.927 1.00 97.12 207 TRP A CA 1
ATOM 1544 C C . TRP A 1 207 ? 3.594 -1.057 -3.883 1.00 97.12 207 TRP A C 1
ATOM 1546 O O . TRP A 1 207 ? 3.062 -0.628 -2.859 1.00 97.12 207 TRP A O 1
ATOM 1556 N N . PHE A 1 208 ? 2.879 -1.377 -4.963 1.00 96.12 208 PHE A N 1
ATOM 1557 C CA . PHE A 1 208 ? 1.443 -1.146 -5.049 1.00 96.12 208 PHE A CA 1
ATOM 1558 C C . PHE A 1 208 ? 0.649 -1.985 -4.038 1.00 96.12 208 PHE A C 1
ATOM 1560 O O . PHE A 1 208 ? -0.321 -1.492 -3.453 1.00 96.12 208 PHE A O 1
ATOM 1567 N N . ALA A 1 209 ? 1.055 -3.234 -3.794 1.00 94.25 209 ALA A N 1
ATOM 1568 C CA . ALA A 1 209 ? 0.462 -4.059 -2.744 1.00 94.25 209 ALA A CA 1
ATOM 1569 C C . ALA A 1 209 ? 0.708 -3.446 -1.351 1.00 94.25 209 ALA A C 1
ATOM 1571 O O . ALA A 1 209 ? -0.245 -3.228 -0.592 1.00 94.25 209 ALA A O 1
ATOM 1572 N N . ALA A 1 210 ? 1.955 -3.056 -1.070 1.00 94.88 210 ALA A N 1
ATOM 1573 C CA . ALA A 1 210 ? 2.380 -2.483 0.204 1.00 94.88 210 ALA A CA 1
ATOM 1574 C C . ALA A 1 210 ? 1.706 -1.136 0.526 1.00 94.88 210 ALA A C 1
ATOM 1576 O O . ALA A 1 210 ? 1.091 -0.978 1.586 1.00 94.88 210 ALA A O 1
ATOM 1577 N N . ILE A 1 211 ? 1.743 -0.165 -0.397 1.00 96.69 211 ILE A N 1
ATOM 1578 C CA . ILE A 1 211 ? 1.151 1.177 -0.218 1.00 96.69 211 ILE A CA 1
ATOM 1579 C C . ILE A 1 211 ? -0.380 1.132 -0.114 1.00 96.69 211 ILE A C 1
ATOM 1581 O O . ILE A 1 211 ? -1.029 2.065 0.371 1.00 96.69 211 ILE A O 1
ATOM 1585 N N . ARG A 1 212 ? -1.002 0.027 -0.542 1.00 94.38 212 ARG A N 1
ATOM 1586 C CA . ARG A 1 212 ? -2.434 -0.202 -0.346 1.00 94.38 212 ARG A CA 1
ATOM 1587 C C . ARG A 1 212 ? -2.794 -0.834 1.000 1.00 94.38 212 ARG A C 1
ATOM 1589 O O . ARG A 1 212 ? -3.985 -1.013 1.254 1.00 94.38 212 ARG A O 1
ATOM 1596 N N . GLY A 1 213 ? -1.811 -1.082 1.863 1.00 93.44 213 GLY A N 1
ATOM 1597 C CA . GLY A 1 213 ? -2.007 -1.597 3.216 1.00 93.44 213 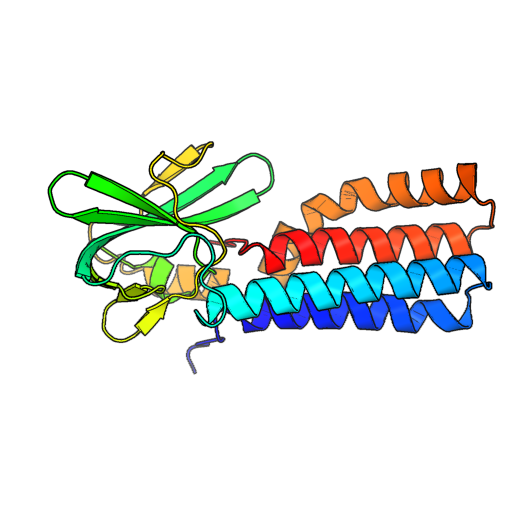GLY A CA 1
ATOM 1598 C C . GLY A 1 213 ? -2.122 -3.115 3.270 1.00 93.44 213 GLY A C 1
ATOM 1599 O O . GLY A 1 213 ? -3.060 -3.624 3.880 1.00 93.44 213 GLY A O 1
ATOM 1600 N N . SER A 1 214 ? -1.201 -3.826 2.612 1.00 93.50 214 SER A N 1
ATOM 1601 C CA . SER A 1 214 ? -1.105 -5.284 2.722 1.00 93.50 214 SER A CA 1
ATOM 1602 C C . SER A 1 214 ? -0.918 -5.738 4.175 1.00 93.50 214 SER A C 1
ATOM 1604 O O . SER A 1 214 ? -0.241 -5.087 4.980 1.00 93.50 214 SER A O 1
ATOM 1606 N N . ASP A 1 215 ? -1.549 -6.864 4.507 1.00 92.06 215 ASP A N 1
ATOM 1607 C CA . ASP A 1 215 ? -1.515 -7.487 5.830 1.00 92.06 215 ASP A CA 1
ATOM 1608 C C . ASP A 1 215 ? -0.784 -8.845 5.784 1.00 92.06 215 ASP A C 1
ATOM 1610 O O . ASP A 1 215 ? -1.281 -9.773 5.141 1.00 92.06 215 ASP A O 1
ATOM 1614 N N . PRO A 1 216 ? 0.385 -8.972 6.444 1.00 89.94 216 PRO A N 1
ATOM 1615 C CA . PRO A 1 216 ? 1.226 -10.171 6.414 1.00 89.94 216 PRO A CA 1
ATOM 1616 C C . PRO A 1 216 ? 0.896 -11.230 7.481 1.00 89.94 216 PRO A C 1
ATOM 1618 O O . PRO A 1 216 ? 1.545 -12.290 7.499 1.00 89.94 216 PRO A O 1
ATOM 1621 N N . SER A 1 217 ? -0.026 -10.918 8.402 1.00 85.31 217 SER A N 1
ATOM 1622 C CA . SER A 1 217 ? -0.446 -11.839 9.466 1.00 85.31 217 SER A CA 1
ATOM 1623 C C . SER A 1 217 ? -1.327 -12.948 8.940 1.00 85.31 217 SER A C 1
ATOM 1625 O O . SER A 1 217 ? -2.082 -12.700 7.972 1.00 85.31 217 SER A O 1
#

Organism: NCBI:txid134964

pLDDT: mean 91.18, std 8.63, range [30.91, 98.69]

Secondary structure (DSSP, 8-state):
------TTHHHHHHHHHHHHHHHHHGGG--HHHHHHHHHHHHHHHHHHHHHHHHHTTSS-SSPPPSEEEEEEEEEEEETTEEEEEEEEEETTEEEEEEE---GGGGG--SEEEEEESEEEETTEEEPB-S--BSSPPSSEEEEPPSS--TTHHHHHHHHT-HHHHHHHHGGGGGGHHHHHHHHHHHH---HHHHHHHHHHHHHHHHHHHHHTTB---

Radius of gyration: 19.23 Å; chains: 1; bounding box: 49×32×54 Å

Foldseek 3Di:
DQDQDPLCPLLVVLLVVLLVLLVVLCVVDDPVSVVVSVVLNVCSVVLLVVQVCLQVLVDLAQFDAFDKWWWFWKWFDDPLFIWIWIFTDDPNATKIFTFADGLVNQQDATFMWGGDSFTATPNDTTGTLHHMDSDDDDHDIDTHDNDGDPCSSVVSRVQPDSVLLLVSQLVQLVCLLVQLVVCCVPVNDDPSSSVSSSVSSSSSSSSVSNSSRGGSD

Sequence (217 aa):
MSGTGHPLAYPVLTTIGALVICIAWAPFADSEQLAMLAAVACVVLLYSGFRLAVAFGVVPWRTLPAGTFRVKRVRQQNRLLSRSWLELTSGGRTRWLPVYFDPPLVGLTESEATCDATAVVHGRRLFASGAVRDSEPQGRLIDNPTRPDPDGPSHAAASTRLGRRLLLDAQFAVVAPFAGLFWIYVAGGGVPAFAGATVVAAATATWFAAIRGSDPS